Protein AF-A0AAD8HNM2-F1 (afdb_monomer)

Nearest PDB structures (foldseek):
  7as6-assembly1_A  TM=9.625E-01  e=1.637E-16  Arabidopsis thaliana
  5ixc-assembly1_A  TM=9.331E-01  e=2.263E-09  Homo sapiens
  5ixc-assembly2_B  TM=9.391E-01  e=2.950E-09  Homo sapiens
  5iz5-assembly2_B  TM=8.782E-01  e=1.930E-09  Homo sapiens
  5izr-assembly2_B  TM=9.182E-01  e=5.286E-09  Homo sapiens

Organism: NCBI:txid360622

InterPro domains:
  IPR000008 C2 domain [PF00168] (47-149)
  IPR000008 C2 domain [PR00360] (63-75)
  IPR000008 C2 domain [PR00360] (90-103)
  IPR000008 C2 domain [PR00360] (112-120)
  IPR000008 C2 domain [PS50004] (25-148)
  IPR000008 C2 domain [SM00239] (47-147)
  IPR035892 C2 domain superfamily [G3DSA:2.60.40.150] (41-191)
  IPR035892 C2 domain superfamily [SSF49562] (45-178)
  IPR045050 Synaptotagmin, plant [PTHR10774] (12-184)

Secondary structure (DSSP, 8-state):
-------PPPHHHHHHHHHHHHHPSP---------GGGTS-PPP-EEEEEEEEEEESPPP--SSS---EEEEEEETT--SPPEEPPP-TT-SS-EEEEEEEEEES-TTT-EEEEEEEE--SSSPPEEEEEEEEEGGGSPBT-EEEEEEE-BS-S-TTS--------EEEEEEEEEE-HHHHHHHHS----------SSS-------------------------

Sequence (224 aa):
MPRKQRFGKTKKETIKRQVASLFLWPQTYEIPILDPSLGAAKKRVGLLQAKVLRAEKLLNMDLLSTSDPYVKLSLSGERLPAKTTSIKMNNLNPEWNEEFKLTVKDPQSQVLQIHVYDWEKVGRPDKLGMQLIPLKLLVPHERKEFTMNLLKNINPNYTHDKKQIGKIMLDLTFVPFKEDYERRKAPHQSLCFGCYDGIGCKLISVHDEQFEHVPGSATGYIHL

pLDDT: mean 73.3, std 24.02, range [28.38, 98.69]

Mean predicted aligned error: 16.92 Å

Foldseek 3Di:
DDDDDDDDDDPVVVVVVVVVVVVDDDPPDPDPPDDVCVVDDQDFFFKKKKFFFKWAQADAPDPPAAFFKKKWKDKPPDPDGTDIFDTHGRDRIDGGRDIDIDTHRDLQPMKIKMWMWGDDPDDDTHTLFIDIGRSVVADAQDKDKDKDFGHPDPDPPPPDPVDGRIITIMIIHIHTDDPVVVVVVPPPPPPPPDDPDDDDDPDPPPDDDDDDDDDDDDDDDDDD

Solvent-accessible surface area (backbone atoms only — not comparable to full-atom values): 14180 Å² total; per-residue (Å²): 139,85,84,84,80,79,82,76,80,52,73,69,59,54,49,53,54,58,53,47,65,75,71,55,78,83,74,84,75,84,71,80,79,72,61,65,74,81,78,44,80,72,60,76,40,27,37,36,40,40,32,44,37,35,36,40,60,42,53,65,86,52,96,88,55,58,42,21,36,31,43,39,39,41,51,57,97,56,93,65,81,62,48,68,57,73,71,35,77,63,31,49,59,37,75,68,70,44,75,46,80,44,84,35,56,46,52,80,80,27,30,42,39,40,37,34,28,27,64,50,98,71,81,73,60,47,79,54,23,31,48,77,46,58,41,64,80,54,53,76,75,39,79,45,82,44,80,44,71,40,33,86,65,90,60,86,83,60,77,74,69,88,67,72,36,22,36,43,34,35,38,39,28,36,41,63,38,79,77,55,50,58,62,66,68,48,74,88,72,77,79,78,81,80,86,90,72,96,70,84,83,81,81,78,79,85,71,86,85,87,86,87,86,83,91,78,89,83,90,84,88,83,85,133

Radius of gyration: 33.35 Å; Cα contacts (8 Å, |Δi|>4): 333; chains: 1; bounding box: 90×78×81 Å

Structure (mmCIF, N/CA/C/O backbone):
data_AF-A0AAD8HNM2-F1
#
_entry.id   AF-A0AAD8HNM2-F1
#
loop_
_atom_site.group_PDB
_atom_site.id
_atom_site.type_symbol
_atom_site.label_atom_id
_atom_site.label_alt_id
_atom_site.label_comp_id
_atom_site.label_asym_id
_atom_site.label_entity_id
_atom_site.label_seq_id
_atom_site.pdbx_PDB_ins_code
_atom_site.Cartn_x
_atom_site.Cartn_y
_atom_site.Cartn_z
_atom_site.occupancy
_atom_site.B_iso_or_equiv
_atom_site.auth_seq_id
_atom_site.auth_comp_id
_atom_site.auth_asym_id
_atom_site.auth_atom_id
_atom_site.pdbx_PDB_model_num
ATOM 1 N N . MET A 1 1 ? -73.248 62.819 35.240 1.00 38.34 1 MET A N 1
ATOM 2 C CA . MET A 1 1 ? -72.911 61.901 34.127 1.00 38.34 1 MET A CA 1
ATOM 3 C C . MET A 1 1 ? -71.504 62.211 33.611 1.00 38.34 1 MET A C 1
ATOM 5 O O . MET A 1 1 ? -71.369 63.217 32.927 1.00 38.34 1 MET A O 1
ATOM 9 N N . PRO A 1 2 ? -70.453 61.422 33.906 1.00 44.75 2 PRO A N 1
ATOM 10 C CA . PRO A 1 2 ? -69.176 61.553 33.211 1.00 44.75 2 PRO A CA 1
ATOM 11 C C . PRO A 1 2 ? -69.017 60.453 32.145 1.00 44.75 2 PRO A C 1
ATOM 13 O O . PRO A 1 2 ? -69.098 59.259 32.436 1.00 44.75 2 PRO A O 1
ATOM 16 N N . ARG A 1 3 ? -68.776 60.860 30.892 1.00 44.00 3 ARG A N 1
ATOM 17 C CA . ARG A 1 3 ? -68.345 59.972 29.801 1.00 44.00 3 ARG A CA 1
ATOM 18 C C . ARG A 1 3 ? -66.889 59.558 30.047 1.00 44.00 3 ARG A C 1
ATOM 20 O O . ARG A 1 3 ? -66.001 60.403 30.033 1.00 44.00 3 ARG A O 1
ATOM 27 N N . LYS A 1 4 ? -66.633 58.259 30.235 1.00 48.16 4 LYS A N 1
ATOM 28 C CA . LYS A 1 4 ? -65.273 57.694 30.236 1.00 48.16 4 LYS A CA 1
ATOM 29 C C . LYS A 1 4 ? -64.686 57.785 28.823 1.00 48.16 4 LYS A C 1
ATOM 31 O O . LYS A 1 4 ? -65.123 57.063 27.929 1.00 48.16 4 LYS A O 1
ATOM 36 N N . GLN A 1 5 ? -63.686 58.638 28.623 1.00 48.22 5 GLN A N 1
ATOM 37 C CA . GLN A 1 5 ? -62.856 58.612 27.420 1.00 48.22 5 GLN A CA 1
ATOM 38 C C . GLN A 1 5 ? -61.901 57.414 27.505 1.00 48.22 5 GLN A C 1
ATOM 40 O O . GLN A 1 5 ? -61.056 57.327 28.395 1.00 48.22 5 GLN A O 1
ATOM 45 N N . ARG A 1 6 ? -62.077 56.446 26.598 1.00 54.22 6 ARG A N 1
ATOM 46 C CA . ARG A 1 6 ? -61.132 55.343 26.392 1.00 54.22 6 ARG A CA 1
ATOM 47 C C . ARG A 1 6 ? -59.850 55.918 25.791 1.00 54.22 6 ARG A C 1
ATOM 49 O O . ARG A 1 6 ? -59.857 56.359 24.647 1.00 54.22 6 ARG A O 1
ATOM 56 N N . PHE 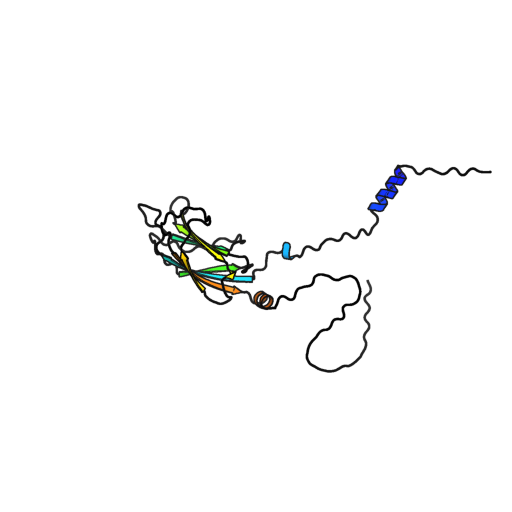A 1 7 ? -58.759 55.877 26.551 1.00 52.41 7 PHE A N 1
ATOM 57 C CA . PHE A 1 7 ? -57.416 56.140 26.042 1.00 52.41 7 PHE A CA 1
ATOM 58 C C . PHE A 1 7 ? -57.052 55.085 24.986 1.00 52.41 7 PHE A C 1
ATOM 60 O O . PHE A 1 7 ? -56.892 53.902 25.296 1.00 52.41 7 PHE A O 1
ATOM 67 N N . GLY A 1 8 ? -56.963 55.511 23.724 1.00 55.25 8 GLY A N 1
ATOM 68 C CA . GLY A 1 8 ? -56.424 54.700 22.636 1.00 55.25 8 GLY A CA 1
ATOM 69 C C . GLY A 1 8 ? -54.918 54.534 22.818 1.00 55.25 8 GLY A C 1
ATOM 70 O O . GLY A 1 8 ? -54.190 55.522 22.870 1.00 55.25 8 GLY A O 1
ATOM 71 N N . LYS A 1 9 ? -54.451 53.289 22.945 1.00 60.34 9 LYS A N 1
ATOM 72 C CA . LYS A 1 9 ? -53.021 52.977 23.084 1.00 60.34 9 LYS A CA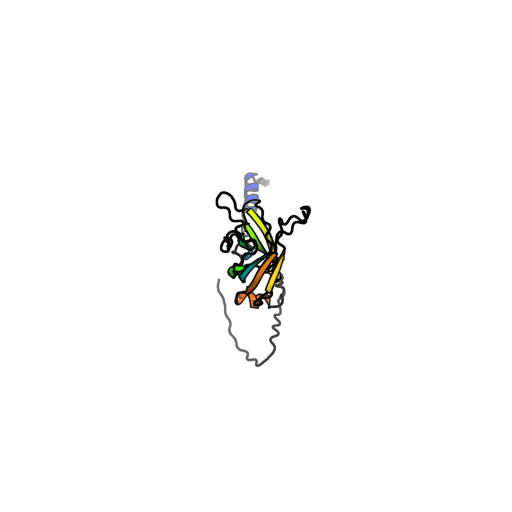 1
ATOM 73 C C . LYS A 1 9 ? -52.280 53.342 21.802 1.00 60.34 9 LYS A C 1
ATOM 75 O O . LYS A 1 9 ? -52.759 53.077 20.699 1.00 60.34 9 LYS A O 1
ATOM 80 N N . THR A 1 10 ? -51.106 53.943 21.940 1.00 71.56 10 THR A N 1
ATOM 81 C CA . THR A 1 10 ? -50.324 54.414 20.790 1.00 71.56 10 THR A CA 1
ATOM 82 C C . THR A 1 10 ? -49.696 53.234 20.033 1.00 71.56 10 THR A C 1
ATOM 84 O O . THR A 1 10 ? -49.376 52.194 20.616 1.00 71.56 10 THR A O 1
ATOM 87 N N . LYS A 1 11 ? -49.466 53.372 18.716 1.00 63.53 11 LYS A N 1
ATOM 88 C CA . LYS A 1 11 ? -48.813 52.322 17.899 1.00 63.53 11 LYS A CA 1
ATOM 89 C C . LYS A 1 11 ? -47.461 51.881 18.490 1.00 63.53 11 LYS A C 1
ATOM 91 O O . LYS A 1 11 ? -47.149 50.694 18.486 1.00 63.53 11 LYS A O 1
ATOM 96 N N . LYS A 1 12 ? -46.707 52.817 19.086 1.00 59.69 12 LYS A N 1
ATOM 97 C CA . LYS A 1 12 ? -45.437 52.552 19.790 1.00 59.69 12 LYS A CA 1
ATOM 98 C C . LYS A 1 12 ? -45.596 51.604 20.985 1.00 59.69 12 LYS A C 1
ATOM 100 O O . LYS A 1 12 ? -44.743 50.745 21.184 1.00 59.69 12 LYS A O 1
ATOM 105 N N . GLU A 1 13 ? -46.669 51.726 21.764 1.00 62.66 13 GLU A N 1
ATOM 106 C CA . GLU A 1 13 ? -46.926 50.837 22.909 1.00 62.66 13 GLU A CA 1
ATOM 107 C C . GLU A 1 13 ? -47.340 49.430 22.474 1.00 62.66 13 GLU A C 1
ATOM 109 O O . GLU A 1 13 ? -47.001 48.450 23.138 1.00 62.66 13 GLU A O 1
ATOM 114 N N . THR A 1 14 ? -48.031 49.324 21.337 1.00 65.75 14 THR A N 1
ATOM 115 C CA . THR A 1 14 ? -48.432 48.031 20.764 1.00 65.75 14 THR A CA 1
ATOM 116 C C . THR A 1 14 ? -47.209 47.257 20.270 1.00 65.75 14 THR A C 1
ATOM 118 O O . THR A 1 14 ? -47.046 46.088 20.613 1.00 65.75 14 THR A O 1
ATOM 121 N N . ILE A 1 15 ? -46.289 47.942 19.581 1.00 67.31 15 ILE A N 1
ATOM 122 C CA . ILE A 1 15 ? -45.026 47.359 19.106 1.00 67.31 15 ILE A CA 1
ATOM 123 C C . ILE A 1 15 ? -44.136 46.963 20.287 1.00 67.31 15 ILE A C 1
ATOM 125 O O . ILE A 1 15 ? -43.616 45.853 20.309 1.00 67.31 15 ILE A O 1
ATOM 129 N N . LYS A 1 16 ? -44.013 47.813 21.319 1.00 65.75 16 LYS A N 1
ATOM 130 C CA . LYS A 1 16 ? -43.243 47.466 22.526 1.00 65.75 16 LYS A CA 1
ATOM 131 C C . LYS A 1 16 ? -43.761 46.194 23.201 1.00 65.75 16 LYS A C 1
ATOM 133 O O . LYS A 1 16 ? -42.953 45.373 23.614 1.00 65.75 16 LYS A O 1
ATOM 138 N N . ARG A 1 17 ? -45.084 46.004 23.290 1.00 64.06 17 ARG A N 1
ATOM 139 C CA . ARG A 1 17 ? -45.669 44.780 23.868 1.00 64.06 17 ARG A CA 1
ATOM 140 C C . ARG A 1 17 ? -45.453 43.544 22.996 1.00 64.06 17 ARG A C 1
ATOM 142 O O . ARG A 1 17 ? -45.148 42.486 23.534 1.00 64.06 17 ARG A O 1
ATOM 149 N N . GLN A 1 18 ? -45.601 43.670 21.679 1.00 64.25 18 GLN A N 1
ATOM 150 C CA . GLN A 1 18 ? -45.431 42.545 20.751 1.00 64.25 18 GLN A CA 1
ATOM 151 C C . GLN A 1 18 ? -43.967 42.114 20.626 1.00 64.25 18 GLN A C 1
ATOM 153 O O . GLN A 1 18 ? -43.685 40.923 20.598 1.00 64.25 18 GLN A O 1
ATOM 158 N N . VAL A 1 19 ? -43.028 43.063 20.634 1.00 62.16 19 VAL A N 1
ATOM 159 C CA . VAL A 1 19 ? -41.593 42.753 20.626 1.00 62.16 19 VAL A CA 1
ATOM 160 C C . VAL A 1 19 ? -41.157 42.188 21.976 1.00 62.16 19 VAL A C 1
ATOM 162 O O . VAL A 1 19 ? -40.432 41.204 22.000 1.00 62.16 19 VAL A O 1
ATOM 165 N N . ALA A 1 20 ? -41.654 42.720 23.101 1.00 61.75 20 ALA A N 1
ATOM 166 C CA . ALA A 1 20 ? -41.363 42.153 24.419 1.00 61.75 20 ALA A CA 1
ATOM 167 C C . ALA A 1 20 ? -41.789 40.679 24.510 1.00 61.75 20 ALA A C 1
ATOM 169 O O . ALA A 1 20 ? -41.031 39.868 25.022 1.00 61.75 20 ALA A O 1
ATOM 170 N N . SER A 1 21 ? -42.935 40.316 23.923 1.00 61.38 21 SER A N 1
ATOM 171 C CA . SER A 1 21 ? -43.408 38.927 23.840 1.00 61.38 21 SER A CA 1
ATOM 172 C C . SER A 1 21 ? -42.444 37.973 23.120 1.00 61.38 21 SER A C 1
ATOM 174 O O . SER A 1 21 ? -42.497 36.778 23.387 1.00 61.38 21 SER A O 1
ATOM 176 N N . LEU A 1 22 ? -41.588 38.466 22.219 1.00 59.06 22 LEU A N 1
ATOM 177 C CA . LEU A 1 22 ? -40.579 37.662 21.517 1.00 59.06 22 LEU A CA 1
ATOM 178 C C . LEU A 1 22 ? -39.278 37.502 22.321 1.00 59.06 22 LEU A C 1
ATOM 180 O O . LEU A 1 22 ? -38.482 36.630 21.996 1.00 59.06 22 LEU A O 1
ATOM 184 N N . PHE A 1 23 ? -39.074 38.316 23.361 1.00 59.06 23 PHE A N 1
ATOM 185 C CA . PHE A 1 23 ? -37.889 38.308 24.232 1.00 59.06 23 PHE A CA 1
ATOM 186 C C . PHE A 1 23 ? -38.182 37.806 25.655 1.00 59.06 23 PHE A C 1
ATOM 188 O O . PHE A 1 23 ? -37.299 37.837 26.513 1.00 59.06 23 PHE A O 1
ATOM 195 N N . LEU A 1 24 ? -39.409 37.352 25.936 1.00 66.56 24 LEU A N 1
ATOM 196 C CA . LEU A 1 24 ? -39.732 36.732 27.217 1.00 66.56 24 LEU A CA 1
ATOM 197 C C . LEU A 1 24 ? -39.171 35.307 27.256 1.00 66.56 24 LEU A C 1
ATOM 199 O O . LEU A 1 24 ? -39.550 34.432 26.481 1.00 66.56 24 LEU A O 1
ATOM 203 N N . TRP A 1 25 ? -38.246 35.118 28.185 1.00 47.12 25 TRP A N 1
ATOM 204 C CA . TRP A 1 25 ? -37.693 33.839 28.604 1.00 47.12 25 TRP A CA 1
ATOM 205 C C . TRP A 1 25 ? -38.750 32.989 29.352 1.00 47.12 25 TRP A C 1
ATOM 207 O O . TRP A 1 25 ? -39.610 33.575 30.017 1.00 47.12 25 TRP A O 1
ATOM 217 N N . PRO A 1 26 ? -38.684 31.641 29.302 1.00 50.88 26 PRO A N 1
ATOM 218 C CA . PRO A 1 26 ? -37.730 30.824 28.559 1.00 50.88 26 PRO A CA 1
ATOM 219 C C . PRO A 1 26 ? -38.289 30.425 27.193 1.00 50.88 26 PRO A C 1
ATOM 221 O O . PRO A 1 26 ? -39.269 29.691 27.092 1.00 50.88 26 PRO A O 1
ATOM 224 N N . GLN A 1 27 ? -37.617 30.858 26.129 1.00 53.09 27 GLN A N 1
ATOM 225 C CA . GLN A 1 27 ? -37.686 30.141 24.863 1.00 53.09 27 GLN A CA 1
ATOM 226 C C . GLN A 1 27 ? -36.730 28.964 24.980 1.00 53.09 27 GLN A C 1
ATOM 228 O O . GLN A 1 27 ? -35.511 29.133 24.945 1.00 53.09 27 GLN A O 1
ATOM 233 N N . THR A 1 28 ? -37.288 27.777 25.180 1.00 52.59 28 THR A N 1
ATOM 234 C CA . THR A 1 28 ? -36.525 26.537 25.136 1.00 52.59 28 THR A CA 1
ATOM 235 C C . THR A 1 28 ? -36.085 26.328 23.692 1.00 52.59 28 THR A C 1
ATOM 237 O O . THR A 1 28 ? -36.871 25.919 22.843 1.00 52.59 28 THR A O 1
ATOM 240 N N . TYR A 1 29 ? -34.841 26.686 23.390 1.00 62.81 29 TYR A N 1
ATOM 241 C CA . TYR A 1 29 ? -34.209 26.296 22.140 1.00 62.81 29 TYR A CA 1
ATOM 242 C C . TYR A 1 29 ? -33.671 24.884 22.327 1.00 62.81 29 TYR A C 1
ATOM 244 O O . TYR A 1 29 ? -32.712 24.672 23.071 1.00 62.81 29 TYR A O 1
ATOM 252 N N . GLU A 1 30 ? -34.301 23.916 21.669 1.00 54.78 30 GLU A N 1
ATOM 253 C CA . GLU A 1 30 ? -33.741 22.577 21.563 1.00 54.78 30 GLU A CA 1
ATOM 254 C C . GLU A 1 30 ? -32.533 22.642 20.637 1.00 54.78 30 GLU A C 1
ATOM 256 O O . GLU A 1 30 ? -32.647 22.714 19.413 1.00 54.78 30 GLU A O 1
ATOM 261 N N . ILE A 1 31 ? -31.350 22.685 21.236 1.00 52.25 31 ILE A N 1
ATOM 262 C CA . ILE A 1 31 ? -30.108 22.523 20.499 1.00 52.25 31 ILE A CA 1
ATOM 263 C C . ILE A 1 31 ? -29.943 21.012 20.316 1.00 52.25 31 ILE A C 1
ATOM 265 O O . ILE A 1 31 ? -29.744 20.318 21.318 1.00 52.25 31 ILE A O 1
ATOM 269 N N . PRO A 1 32 ? -30.020 20.465 19.089 1.00 55.59 32 PRO A N 1
ATOM 270 C CA . PRO A 1 32 ? -29.674 19.072 18.885 1.00 55.59 32 PRO A CA 1
ATOM 271 C C . PRO A 1 32 ? -28.201 18.926 19.256 1.00 55.59 32 PRO A C 1
ATOM 273 O O . PRO A 1 32 ? -27.326 19.533 18.634 1.00 55.59 32 PRO A O 1
ATOM 276 N N . ILE A 1 33 ? -27.926 18.159 20.309 1.00 53.91 33 ILE A N 1
ATOM 277 C CA . ILE A 1 33 ? -26.563 17.793 20.675 1.00 53.91 33 ILE A CA 1
ATOM 278 C C . ILE A 1 33 ? -26.033 16.982 19.493 1.00 53.91 33 ILE A C 1
ATOM 280 O O . ILE A 1 33 ? -26.400 15.823 19.308 1.00 53.91 33 ILE A O 1
ATOM 284 N N . LEU A 1 34 ? -25.219 17.609 18.644 1.00 58.84 34 LEU A N 1
ATOM 285 C CA . LEU A 1 34 ? -24.486 16.887 17.617 1.00 58.84 34 LEU A CA 1
ATOM 286 C C . LEU A 1 34 ? -23.558 15.921 18.351 1.00 58.84 34 LEU A C 1
ATOM 288 O O . LEU A 1 34 ? -22.752 16.352 19.179 1.00 58.84 34 LEU A O 1
ATOM 292 N N . ASP A 1 35 ? -23.711 14.625 18.078 1.00 61.00 35 ASP A N 1
ATOM 293 C CA . ASP A 1 35 ? -22.863 13.587 18.656 1.00 61.00 35 ASP A CA 1
ATOM 294 C C . ASP A 1 35 ? -21.389 13.995 18.443 1.00 61.00 35 ASP A C 1
ATOM 296 O O . ASP A 1 35 ? -20.989 14.246 17.298 1.00 61.00 35 ASP A O 1
ATOM 300 N N . PRO A 1 36 ? -20.566 14.095 19.507 1.00 53.75 36 PRO A N 1
ATOM 301 C CA . PRO A 1 36 ? -19.153 14.452 19.399 1.00 53.75 36 PRO A CA 1
ATOM 302 C C . PRO A 1 36 ? -18.382 13.597 18.385 1.00 53.75 36 PRO A C 1
ATOM 304 O O . PRO A 1 36 ? -17.343 14.024 17.884 1.00 53.75 36 PRO A O 1
ATOM 307 N N . SER A 1 37 ? -18.887 12.412 18.032 1.00 54.00 37 SER A N 1
ATOM 308 C CA . SER A 1 37 ? -18.332 11.556 16.984 1.00 54.00 37 SER A CA 1
ATOM 309 C C . SER A 1 37 ? -18.446 12.110 15.555 1.00 54.00 37 SER A C 1
ATOM 311 O O . SER A 1 37 ? -17.679 11.667 14.698 1.00 54.00 37 SER A O 1
ATOM 313 N N . LEU A 1 38 ? -19.310 13.099 15.277 1.00 53.59 38 LEU A N 1
ATOM 314 C CA . LEU A 1 38 ? -19.350 13.776 13.970 1.00 53.59 38 LEU A CA 1
ATOM 315 C C . LEU A 1 38 ? -18.163 14.733 13.756 1.00 53.59 38 LEU A C 1
ATOM 317 O O . LEU A 1 38 ? -17.772 14.969 12.614 1.00 53.59 38 LEU A O 1
ATOM 321 N N . GLY A 1 39 ? -17.588 15.278 14.835 1.00 50.84 39 GLY A N 1
ATOM 322 C CA . GLY A 1 39 ? -16.461 16.223 14.794 1.00 50.84 39 GLY A CA 1
ATOM 323 C C . GLY A 1 39 ? -15.139 15.672 15.342 1.00 50.84 39 GLY A C 1
ATOM 324 O O . GLY A 1 39 ? -14.074 16.216 15.046 1.00 50.84 39 GLY A O 1
ATOM 325 N N . ALA A 1 40 ? -15.174 14.589 16.122 1.00 57.19 40 ALA A N 1
ATOM 326 C CA . ALA A 1 40 ? -13.981 13.938 16.643 1.00 57.19 40 ALA A CA 1
ATOM 327 C C . ALA A 1 40 ? -13.253 13.171 15.532 1.00 57.19 40 ALA A C 1
ATOM 329 O O . ALA A 1 40 ? -13.855 12.424 14.759 1.00 57.19 40 ALA A O 1
ATOM 330 N N . ALA A 1 41 ? -11.926 13.311 15.468 1.00 63.31 41 ALA A N 1
ATOM 331 C CA . ALA A 1 41 ? -11.093 12.491 14.598 1.00 63.31 41 ALA A CA 1
ATOM 332 C C . ALA A 1 41 ? -11.430 11.006 14.822 1.00 63.31 41 ALA A C 1
ATOM 334 O O . ALA A 1 41 ? -11.214 10.482 15.915 1.00 63.31 41 ALA A O 1
ATOM 335 N N . LYS A 1 42 ? -11.983 10.339 13.797 1.00 68.31 42 LYS A N 1
ATOM 336 C CA . LYS A 1 42 ? -12.423 8.938 13.874 1.00 68.31 42 LYS A CA 1
ATOM 337 C C . LYS A 1 42 ? -11.332 8.080 14.532 1.00 68.31 42 LYS A C 1
ATOM 339 O O . LYS A 1 42 ? -10.188 8.069 14.062 1.00 68.31 42 LYS A O 1
ATOM 344 N N . LYS A 1 43 ? -11.678 7.421 15.648 1.00 80.69 43 LYS A N 1
ATOM 345 C CA . LYS A 1 43 ? -10.756 6.613 16.465 1.00 80.69 43 LYS A CA 1
ATOM 346 C C . LYS A 1 43 ? -10.034 5.598 15.570 1.00 80.69 43 LYS A C 1
ATOM 348 O O . LYS A 1 43 ? -10.628 5.019 14.662 1.00 80.69 43 LYS A O 1
ATOM 353 N N . ARG A 1 44 ? -8.734 5.407 15.802 1.00 88.19 44 ARG A N 1
ATOM 354 C CA . ARG A 1 44 ? -7.941 4.367 15.132 1.00 88.19 44 ARG A CA 1
ATOM 355 C C . ARG A 1 44 ? -8.336 3.021 15.730 1.00 88.19 44 ARG A C 1
ATOM 357 O O . ARG A 1 44 ? -8.280 2.881 16.943 1.00 88.19 44 ARG A O 1
ATOM 364 N N . VAL A 1 45 ? -8.690 2.056 14.892 1.00 90.69 45 VAL A N 1
ATOM 365 C CA . VAL A 1 45 ? -9.262 0.764 15.314 1.00 90.69 45 VAL A CA 1
ATOM 366 C C . VAL A 1 45 ? -8.312 -0.413 15.102 1.00 90.6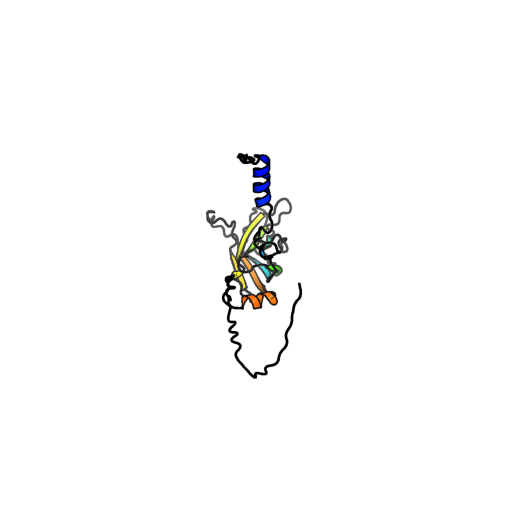9 45 VAL A C 1
ATOM 368 O O . VAL A 1 45 ? -8.617 -1.533 15.505 1.00 90.69 45 VAL A O 1
ATOM 371 N N . GLY A 1 46 ? -7.167 -0.187 14.454 1.00 94.06 46 GLY A N 1
ATOM 372 C CA . GLY A 1 46 ? -6.135 -1.204 14.276 1.00 94.06 46 GLY A CA 1
ATOM 373 C C . GLY A 1 46 ? -5.003 -0.789 13.342 1.00 94.06 46 GLY A C 1
ATOM 374 O O . GLY A 1 46 ? -4.932 0.349 12.866 1.00 94.06 46 GLY A O 1
ATOM 375 N N . LEU A 1 47 ? -4.130 -1.751 13.054 1.00 96.50 47 LEU A N 1
ATOM 376 C CA . LEU A 1 47 ? -3.057 -1.655 12.071 1.00 96.50 47 LEU A CA 1
ATOM 377 C C . LEU A 1 47 ? -3.279 -2.665 10.950 1.00 96.50 47 LEU A C 1
ATOM 379 O O . LEU A 1 47 ? -3.564 -3.831 11.197 1.00 96.50 47 LEU A O 1
ATOM 383 N N . LEU A 1 48 ? -3.086 -2.224 9.717 1.00 98.12 48 LEU A N 1
ATOM 384 C CA . LEU A 1 48 ? -2.895 -3.097 8.573 1.00 98.12 48 LEU A CA 1
ATOM 385 C C . LEU A 1 48 ? -1.392 -3.310 8.393 1.00 98.12 48 LEU A C 1
ATOM 387 O O . LEU A 1 48 ? -0.668 -2.361 8.089 1.00 98.12 48 LEU A O 1
ATOM 391 N N . GLN A 1 49 ? -0.938 -4.540 8.605 1.00 98.50 49 GLN A N 1
ATOM 392 C CA . GLN A 1 49 ? 0.393 -4.989 8.214 1.00 98.50 49 GLN A CA 1
ATOM 393 C C . GLN A 1 49 ? 0.322 -5.416 6.751 1.00 98.50 49 GLN A C 1
ATOM 395 O O . GLN A 1 49 ? -0.475 -6.285 6.398 1.00 98.50 49 GLN A O 1
ATOM 400 N N . ALA A 1 50 ? 1.105 -4.764 5.901 1.00 98.56 50 ALA A N 1
ATOM 401 C CA . ALA A 1 50 ? 1.156 -5.027 4.474 1.00 98.56 50 ALA A CA 1
ATOM 402 C C . ALA A 1 50 ? 2.589 -5.359 4.073 1.00 98.56 50 ALA A C 1
ATOM 404 O O . ALA A 1 50 ? 3.449 -4.478 4.081 1.00 98.56 50 ALA A O 1
ATOM 405 N N . LYS A 1 51 ? 2.837 -6.621 3.720 1.00 98.69 51 LYS A N 1
ATOM 406 C CA . LYS A 1 51 ? 4.127 -7.084 3.217 1.00 98.69 51 LYS A CA 1
ATOM 407 C C . LYS A 1 51 ? 4.081 -7.178 1.701 1.00 98.69 51 LYS A C 1
ATOM 409 O O . LYS A 1 51 ? 3.439 -8.065 1.147 1.00 98.69 51 LYS A O 1
ATOM 414 N N . VAL A 1 52 ? 4.758 -6.258 1.028 1.00 98.69 52 VAL A N 1
ATOM 415 C CA . VAL A 1 52 ? 4.909 -6.271 -0.427 1.00 98.69 52 VAL A CA 1
ATOM 416 C C . VAL A 1 52 ? 5.999 -7.277 -0.769 1.00 98.69 52 VAL A C 1
ATOM 418 O O . VAL A 1 52 ? 7.168 -7.059 -0.453 1.00 98.69 52 VAL A O 1
ATOM 421 N N . LEU A 1 53 ? 5.616 -8.390 -1.393 1.00 98.62 53 LEU A N 1
ATOM 422 C CA . LEU A 1 53 ? 6.550 -9.466 -1.713 1.00 98.62 53 LEU A CA 1
ATOM 423 C C . LEU A 1 53 ? 7.291 -9.138 -3.003 1.00 98.62 53 LEU A C 1
ATOM 425 O O . LEU A 1 53 ? 8.486 -8.842 -2.982 1.00 98.62 53 LEU A O 1
ATOM 429 N N . ARG A 1 54 ? 6.568 -9.154 -4.123 1.00 98.44 54 ARG A N 1
ATOM 430 C CA . ARG A 1 54 ? 7.147 -9.025 -5.460 1.00 98.44 54 ARG A CA 1
ATOM 431 C C . ARG A 1 54 ? 6.104 -8.662 -6.511 1.00 98.44 54 ARG A C 1
ATOM 433 O O . ARG A 1 54 ? 4.899 -8.747 -6.264 1.00 98.44 54 ARG A O 1
ATOM 440 N N . ALA A 1 55 ? 6.572 -8.289 -7.692 1.00 97.62 55 ALA A N 1
ATOM 441 C CA . ALA A 1 55 ? 5.754 -8.206 -8.893 1.00 97.62 55 ALA A CA 1
ATOM 442 C C . ALA A 1 55 ? 6.354 -9.068 -10.005 1.00 97.62 55 ALA A C 1
ATOM 444 O O . ALA A 1 55 ? 7.533 -9.401 -9.976 1.00 97.62 55 ALA A O 1
ATOM 445 N N . GLU A 1 56 ? 5.529 -9.440 -10.976 1.00 95.56 56 GLU A N 1
ATOM 446 C CA . GLU A 1 56 ? 5.923 -10.279 -12.107 1.00 95.56 56 GLU A CA 1
ATOM 447 C C . GLU A 1 56 ? 5.385 -9.708 -13.412 1.00 95.56 56 GLU A C 1
ATOM 449 O O . GLU A 1 56 ? 4.232 -9.265 -13.479 1.00 95.56 56 GLU A O 1
ATOM 454 N N . LYS A 1 57 ? 6.200 -9.811 -14.466 1.00 92.62 57 LYS A N 1
ATOM 455 C CA . LYS A 1 57 ? 5.843 -9.436 -15.840 1.00 92.62 57 LYS A CA 1
ATOM 456 C C . LYS A 1 57 ? 5.289 -8.014 -15.926 1.00 92.62 57 LYS A C 1
ATOM 458 O O . LYS A 1 57 ? 4.272 -7.794 -16.586 1.00 92.62 57 LYS A O 1
ATOM 463 N N . LEU A 1 58 ? 5.926 -7.075 -15.224 1.00 91.31 58 LEU A N 1
ATOM 464 C CA . LEU A 1 58 ? 5.571 -5.665 -15.332 1.00 91.31 58 LEU A CA 1
ATOM 465 C C . LEU A 1 58 ? 5.715 -5.202 -16.786 1.00 91.31 58 LEU A C 1
ATOM 467 O O . LEU A 1 58 ? 6.635 -5.610 -17.497 1.00 91.31 58 LEU A O 1
ATOM 471 N N . LEU A 1 59 ? 4.776 -4.374 -17.233 1.00 83.62 59 LEU A N 1
ATOM 472 C CA . LEU A 1 59 ? 4.812 -3.781 -18.559 1.00 83.62 59 LEU A CA 1
ATOM 473 C C . LEU A 1 59 ? 6.018 -2.853 -18.658 1.00 83.62 59 LEU A C 1
ATOM 475 O O . LEU A 1 59 ? 6.072 -1.855 -17.949 1.00 83.62 59 LEU A O 1
ATOM 479 N N . ASN A 1 60 ? 6.936 -3.159 -19.572 1.00 79.19 60 ASN A N 1
ATOM 480 C CA . ASN A 1 60 ? 7.979 -2.212 -19.926 1.00 79.19 60 ASN A CA 1
ATOM 481 C C . ASN A 1 60 ? 7.364 -1.084 -20.764 1.00 79.19 60 ASN A C 1
ATOM 483 O O . ASN A 1 60 ? 6.773 -1.351 -21.820 1.00 79.19 60 ASN A O 1
ATOM 487 N N . MET A 1 61 ? 7.452 0.144 -20.261 1.00 67.94 61 MET A N 1
ATOM 488 C CA . MET A 1 61 ? 6.981 1.337 -20.966 1.00 67.94 61 MET A CA 1
ATOM 489 C C . MET A 1 61 ? 8.037 1.878 -21.930 1.00 67.94 61 MET A C 1
ATOM 491 O O . MET A 1 61 ? 7.675 2.467 -22.951 1.00 67.94 61 MET A O 1
ATOM 495 N N . ASP A 1 62 ? 9.310 1.581 -21.675 1.00 66.56 62 ASP A N 1
ATOM 496 C CA . ASP A 1 62 ? 10.421 2.105 -22.449 1.00 66.56 62 ASP A CA 1
ATOM 497 C C . ASP A 1 62 ? 10.886 1.148 -23.545 1.00 66.56 62 ASP A C 1
ATOM 499 O O . ASP A 1 62 ? 10.996 -0.067 -23.372 1.00 66.56 62 ASP A O 1
ATOM 503 N N . LEU A 1 63 ? 11.207 1.724 -24.705 1.00 64.44 63 LEU A N 1
ATOM 504 C CA . LEU A 1 63 ? 11.803 1.002 -25.833 1.00 64.44 63 LEU A CA 1
ATOM 505 C C . LEU A 1 63 ? 13.311 0.765 -25.651 1.00 64.44 63 LEU A C 1
ATOM 507 O O . LEU A 1 63 ? 13.869 -0.102 -26.320 1.00 64.44 63 LEU A O 1
ATOM 511 N N . LEU A 1 64 ? 13.971 1.551 -24.791 1.00 63.38 64 LEU A N 1
ATOM 512 C CA . LEU A 1 64 ? 15.435 1.609 -24.669 1.00 63.38 64 LEU A CA 1
ATOM 513 C C . LEU A 1 64 ? 15.962 1.267 -23.265 1.00 63.38 64 LEU A C 1
ATOM 515 O O . LEU A 1 64 ? 17.147 0.969 -23.127 1.00 63.38 64 LEU A O 1
ATOM 519 N N . SER A 1 65 ? 15.104 1.282 -22.244 1.00 77.38 65 SER A N 1
ATOM 520 C CA . SER A 1 65 ? 15.419 0.959 -20.845 1.00 77.38 65 SER A CA 1
ATOM 521 C C . SER A 1 65 ? 14.470 -0.106 -20.306 1.00 77.38 65 SER A C 1
ATOM 523 O O . SER A 1 65 ? 13.455 -0.436 -20.918 1.00 77.38 65 SER A O 1
ATOM 525 N N . THR A 1 66 ? 14.846 -0.710 -19.181 1.00 83.94 66 THR A N 1
ATOM 526 C CA . THR A 1 66 ? 13.947 -1.558 -18.397 1.00 83.94 66 THR A CA 1
ATOM 527 C C . THR A 1 66 ? 13.452 -0.739 -17.214 1.00 83.94 66 THR A C 1
ATOM 529 O O . THR A 1 66 ? 14.250 -0.039 -16.606 1.00 83.94 66 THR A O 1
ATOM 532 N N . SER A 1 67 ? 12.174 -0.857 -16.863 1.00 87.69 67 SER A N 1
ATOM 533 C CA . SER A 1 67 ? 11.602 -0.140 -15.721 1.00 87.69 67 SER A CA 1
ATOM 534 C C . SER A 1 67 ? 12.363 -0.346 -14.402 1.00 87.69 67 SER A C 1
ATOM 536 O O . SER A 1 67 ? 12.832 -1.451 -14.101 1.00 87.69 67 SER A O 1
ATOM 538 N N . ASP A 1 68 ? 12.369 0.701 -13.583 1.00 92.81 68 ASP A N 1
ATOM 539 C CA . ASP A 1 68 ? 12.864 0.819 -12.215 1.00 92.81 68 ASP A CA 1
ATOM 540 C C . ASP A 1 68 ? 11.685 0.826 -11.202 1.00 92.81 68 ASP A C 1
ATOM 542 O O . ASP A 1 68 ? 11.360 1.859 -10.599 1.00 92.81 68 ASP A O 1
ATOM 546 N N . PRO A 1 69 ? 10.966 -0.294 -10.986 1.00 95.75 69 PRO A N 1
ATOM 547 C CA . PRO A 1 69 ? 9.698 -0.256 -10.269 1.00 95.75 69 PRO A CA 1
ATOM 548 C C . PRO A 1 69 ? 9.806 -0.059 -8.753 1.00 95.75 69 PRO A C 1
ATOM 550 O O . PRO A 1 69 ? 10.696 -0.578 -8.068 1.00 95.75 69 PRO A O 1
ATOM 553 N N . TYR A 1 70 ? 8.776 0.587 -8.205 1.00 97.69 70 TYR A N 1
ATOM 554 C CA . TYR A 1 70 ? 8.489 0.664 -6.773 1.00 97.69 70 TYR A CA 1
ATOM 555 C C . TYR A 1 70 ? 6.979 0.767 -6.500 1.00 97.69 70 TYR A C 1
ATOM 557 O O . TYR A 1 70 ? 6.182 1.118 -7.376 1.00 97.69 70 TYR A O 1
ATOM 565 N N . VAL A 1 71 ? 6.565 0.458 -5.269 1.00 98.38 71 VAL A N 1
ATOM 566 C CA . VAL A 1 71 ? 5.154 0.414 -4.863 1.00 98.38 71 VAL A CA 1
ATOM 567 C C . VAL A 1 71 ? 4.848 1.519 -3.861 1.00 98.38 71 VAL A C 1
ATOM 569 O O . VAL A 1 71 ? 5.579 1.703 -2.892 1.00 98.38 71 VAL A O 1
ATOM 572 N N . LYS A 1 72 ? 3.730 2.227 -4.060 1.00 98.19 72 LYS A N 1
ATOM 573 C CA . LYS A 1 72 ? 3.119 3.131 -3.078 1.00 98.19 72 LYS A CA 1
ATOM 574 C C . LYS A 1 72 ? 1.850 2.511 -2.495 1.00 98.19 72 LYS A C 1
ATOM 576 O O . LYS A 1 72 ? 0.964 2.088 -3.239 1.00 98.19 72 LYS A O 1
ATOM 581 N N . LEU A 1 73 ? 1.749 2.521 -1.169 1.00 98.38 73 LEU A N 1
ATOM 582 C CA . LEU A 1 73 ? 0.613 2.029 -0.393 1.00 98.38 73 LEU A CA 1
ATOM 583 C C . LEU A 1 73 ? -0.056 3.169 0.378 1.00 98.38 73 LEU A C 1
ATOM 585 O O . LEU A 1 73 ? 0.608 3.911 1.107 1.00 98.38 73 LEU A O 1
ATOM 589 N N . SER A 1 74 ? -1.378 3.266 0.283 1.00 97.25 74 SER A N 1
ATOM 590 C CA . SER A 1 74 ? -2.195 4.209 1.058 1.00 97.25 74 SER A CA 1
ATOM 591 C C . SER A 1 74 ? -3.557 3.608 1.411 1.00 97.25 74 SER A C 1
ATOM 593 O O . SER A 1 74 ? -4.020 2.666 0.774 1.00 97.25 74 SER A O 1
ATOM 595 N N . LEU A 1 75 ? -4.217 4.151 2.436 1.00 96.75 75 LEU A N 1
ATOM 596 C CA . LEU A 1 75 ? -5.595 3.795 2.784 1.00 96.75 75 LEU A CA 1
ATOM 597 C C . LEU A 1 75 ? -6.556 4.891 2.324 1.00 96.75 75 LEU A C 1
ATOM 599 O O . LEU A 1 75 ? -6.284 6.079 2.499 1.00 96.75 75 LEU A O 1
ATOM 603 N N . SER A 1 76 ? -7.700 4.499 1.766 1.00 93.62 76 SER A N 1
ATOM 604 C CA . SER A 1 76 ? -8.747 5.449 1.389 1.00 93.62 76 SER A CA 1
ATOM 605 C C . SER A 1 76 ? -9.281 6.210 2.609 1.00 93.62 76 SER A C 1
ATOM 607 O O . SER A 1 76 ? -9.390 5.671 3.714 1.00 93.62 76 SER A O 1
ATOM 609 N N . GLY A 1 77 ? -9.623 7.484 2.407 1.00 85.81 77 GLY A N 1
ATOM 610 C CA . GLY A 1 77 ? -10.111 8.362 3.476 1.00 85.81 77 GLY A CA 1
ATOM 611 C C . GLY A 1 77 ? -9.029 8.838 4.454 1.00 85.81 77 GLY A C 1
ATOM 612 O O . GLY A 1 77 ? -9.330 9.632 5.342 1.00 85.81 77 GLY A O 1
ATOM 613 N N . GLU A 1 78 ? -7.773 8.411 4.285 1.00 82.88 78 GLU A N 1
ATOM 614 C CA . GLU A 1 78 ? -6.634 8.932 5.037 1.00 82.88 78 GLU A CA 1
ATOM 615 C C . GLU A 1 78 ? -5.879 9.987 4.229 1.00 82.88 78 GLU A C 1
ATOM 617 O O . GLU A 1 78 ? -5.594 9.806 3.049 1.00 82.88 78 GLU A O 1
ATOM 622 N N . ARG A 1 79 ? -5.487 11.076 4.896 1.00 83.19 79 ARG A N 1
ATOM 623 C CA . ARG A 1 79 ? -4.543 12.073 4.359 1.00 83.19 79 ARG A CA 1
ATOM 624 C C . ARG A 1 79 ? -3.119 11.829 4.869 1.00 83.19 79 ARG A C 1
ATOM 626 O O . ARG A 1 79 ? -2.357 12.767 5.077 1.00 83.19 79 ARG A O 1
ATOM 633 N N . LEU A 1 80 ? -2.788 10.569 5.147 1.00 87.12 80 LEU A N 1
ATOM 634 C CA . LEU A 1 80 ? -1.454 10.176 5.588 1.00 87.12 80 LEU A CA 1
ATOM 635 C C . LEU A 1 80 ? -0.525 10.010 4.377 1.00 87.12 80 LEU A C 1
ATOM 637 O O . LEU A 1 80 ? -0.989 9.567 3.323 1.00 87.12 80 LEU A O 1
ATOM 641 N N . PRO A 1 81 ? 0.779 10.311 4.519 1.00 90.69 81 PRO A N 1
ATOM 642 C CA . PRO A 1 81 ? 1.754 10.013 3.480 1.00 90.69 81 PRO A CA 1
ATOM 643 C C . PRO A 1 81 ? 1.719 8.531 3.101 1.00 90.69 81 PRO A C 1
ATOM 645 O O . PRO A 1 81 ? 1.654 7.658 3.974 1.00 90.69 81 PRO A O 1
ATOM 648 N N . ALA A 1 82 ? 1.783 8.253 1.799 1.00 95.25 82 ALA A N 1
ATOM 649 C CA . ALA A 1 82 ? 1.878 6.888 1.305 1.00 95.25 82 ALA A CA 1
ATOM 650 C C . ALA A 1 82 ? 3.174 6.227 1.798 1.00 95.25 82 ALA A C 1
ATOM 652 O O . ALA A 1 82 ? 4.218 6.873 1.903 1.00 95.25 82 ALA A O 1
ATOM 653 N N . LYS A 1 83 ? 3.109 4.928 2.085 1.00 97.94 83 LYS A N 1
ATOM 654 C CA . LYS A 1 83 ? 4.291 4.101 2.347 1.00 97.94 83 LYS A CA 1
ATOM 655 C C . LYS A 1 83 ? 4.867 3.634 1.018 1.00 97.94 83 LYS A C 1
ATOM 657 O O . LYS A 1 83 ? 4.098 3.282 0.127 1.00 97.94 83 LYS A O 1
ATOM 662 N N . THR A 1 84 ? 6.186 3.658 0.874 1.00 98.19 84 THR A N 1
ATOM 663 C CA . THR A 1 84 ? 6.855 3.380 -0.400 1.00 98.19 84 THR A CA 1
ATOM 664 C C . THR A 1 84 ? 7.933 2.327 -0.229 1.00 98.19 84 THR A C 1
ATOM 666 O O . THR A 1 84 ? 8.696 2.411 0.732 1.00 98.19 84 THR A O 1
ATOM 669 N N . THR A 1 85 ? 8.006 1.373 -1.155 1.00 98.62 85 THR A N 1
ATOM 670 C CA . THR A 1 85 ? 9.103 0.399 -1.191 1.00 98.62 85 THR A CA 1
ATOM 671 C C . THR A 1 85 ? 10.404 1.022 -1.680 1.00 98.62 85 THR A C 1
ATOM 673 O O . THR A 1 85 ? 10.405 2.120 -2.246 1.00 98.62 85 THR A O 1
ATOM 676 N N . SER A 1 86 ? 11.506 0.286 -1.534 1.00 98.12 86 SER A N 1
ATOM 677 C CA . SER A 1 86 ? 12.711 0.551 -2.316 1.00 98.12 86 SER A CA 1
ATOM 678 C C . SER A 1 86 ? 12.437 0.460 -3.824 1.00 98.12 86 SER A C 1
ATOM 680 O O . SER A 1 86 ? 11.522 -0.236 -4.282 1.00 98.12 86 SER A O 1
ATOM 682 N N . ILE A 1 87 ? 13.238 1.191 -4.596 1.00 97.50 87 ILE A N 1
ATOM 683 C CA . ILE A 1 87 ? 13.245 1.146 -6.060 1.00 97.50 87 ILE A CA 1
ATOM 684 C C . ILE A 1 87 ? 14.157 0.001 -6.494 1.00 97.50 87 ILE A C 1
ATOM 686 O O . ILE A 1 87 ? 15.265 -0.146 -5.972 1.00 97.50 87 ILE A O 1
ATOM 690 N N . LYS A 1 88 ? 13.694 -0.823 -7.435 1.00 96.75 88 LYS A N 1
ATOM 691 C CA . LYS A 1 88 ? 14.477 -1.931 -7.995 1.00 96.75 88 LYS A CA 1
ATOM 692 C C . LYS A 1 88 ? 14.877 -1.577 -9.414 1.00 96.75 88 LYS A C 1
ATOM 694 O O . LYS A 1 88 ? 14.018 -1.522 -10.274 1.00 96.75 88 LYS A O 1
ATOM 699 N N . MET A 1 89 ? 16.165 -1.349 -9.641 1.00 93.62 89 MET A N 1
ATOM 700 C CA . MET A 1 89 ? 16.655 -0.854 -10.928 1.00 93.62 89 MET A CA 1
ATOM 701 C C . MET A 1 89 ? 16.592 -1.930 -12.024 1.00 93.62 89 MET A C 1
ATOM 703 O O . MET A 1 89 ? 16.987 -3.070 -11.769 1.00 93.62 89 MET A O 1
ATOM 707 N N . ASN A 1 90 ? 16.155 -1.557 -13.228 1.00 91.38 90 ASN A N 1
ATOM 708 C CA . ASN A 1 90 ? 16.064 -2.363 -14.445 1.00 91.38 90 ASN A CA 1
ATOM 709 C C . ASN A 1 90 ? 15.472 -3.763 -14.207 1.00 91.38 90 ASN A C 1
ATOM 711 O O . ASN A 1 90 ? 16.075 -4.776 -14.570 1.00 91.38 90 ASN A O 1
ATOM 715 N N . ASN A 1 91 ? 14.305 -3.849 -13.565 1.00 92.69 91 ASN A N 1
ATOM 716 C CA . ASN A 1 91 ? 13.738 -5.134 -13.168 1.00 92.69 91 ASN A CA 1
ATOM 717 C C . ASN A 1 91 ? 12.213 -5.206 -13.328 1.00 92.69 91 ASN A C 1
ATOM 719 O O . ASN A 1 91 ? 11.472 -4.646 -12.534 1.00 92.69 91 ASN A O 1
ATOM 723 N N . LEU A 1 92 ? 11.726 -6.002 -14.288 1.00 92.88 92 LEU A N 1
ATOM 724 C CA . LEU A 1 92 ? 10.285 -6.246 -14.502 1.00 92.88 92 LEU A CA 1
ATOM 725 C C . LEU A 1 92 ? 9.687 -7.341 -13.603 1.00 92.88 92 LEU A C 1
ATOM 727 O O . LEU A 1 92 ? 8.479 -7.591 -13.655 1.00 92.88 92 LEU A O 1
ATOM 731 N N . ASN A 1 93 ? 10.518 -8.008 -12.800 1.00 96.56 93 ASN A N 1
ATOM 732 C CA . ASN A 1 93 ? 10.118 -9.009 -11.811 1.00 96.56 93 ASN A CA 1
ATOM 733 C C . ASN A 1 93 ? 10.738 -8.677 -10.438 1.00 96.56 93 ASN A C 1
ATOM 735 O O . ASN A 1 93 ? 11.531 -9.454 -9.901 1.00 96.56 93 ASN A O 1
ATOM 739 N N . PRO A 1 94 ? 10.467 -7.478 -9.896 1.00 97.31 94 PRO A N 1
ATOM 740 C CA . PRO A 1 94 ? 11.111 -7.003 -8.681 1.00 97.31 94 PRO A CA 1
ATOM 741 C C . PRO A 1 94 ? 10.667 -7.807 -7.459 1.00 97.31 94 PRO A C 1
ATOM 743 O O . PRO A 1 94 ? 9.480 -8.068 -7.274 1.00 97.31 94 PRO A O 1
ATOM 746 N N . GLU A 1 95 ? 11.614 -8.100 -6.569 1.00 98.31 95 GLU A N 1
ATOM 747 C CA . GLU A 1 95 ? 11.345 -8.626 -5.231 1.00 98.31 95 GLU A CA 1
ATOM 748 C C . GLU A 1 95 ? 11.721 -7.575 -4.182 1.00 98.31 95 GLU A C 1
ATOM 750 O O . GLU A 1 95 ? 12.880 -7.153 -4.079 1.00 98.31 95 GLU A O 1
ATOM 755 N N . TRP A 1 96 ? 10.729 -7.128 -3.413 1.00 98.56 96 TRP A N 1
ATOM 756 C CA . TRP A 1 96 ? 10.910 -6.148 -2.342 1.00 98.56 96 TRP A CA 1
ATOM 757 C C . TRP A 1 96 ? 11.018 -6.838 -0.989 1.00 98.56 96 TRP A C 1
ATOM 759 O O . TRP A 1 96 ? 11.980 -6.601 -0.267 1.00 98.56 96 TRP A O 1
ATOM 769 N N . ASN A 1 97 ? 10.076 -7.733 -0.676 1.00 98.38 97 ASN A N 1
ATOM 770 C CA . ASN A 1 97 ? 9.954 -8.380 0.632 1.00 98.38 97 ASN A CA 1
ATOM 771 C C . ASN A 1 97 ? 9.916 -7.377 1.804 1.00 98.38 97 ASN A C 1
ATOM 773 O O . ASN A 1 97 ? 10.444 -7.641 2.883 1.00 98.38 97 ASN A O 1
ATOM 777 N N . GLU A 1 98 ? 9.263 -6.233 1.594 1.00 98.69 98 GLU A N 1
ATOM 778 C CA . GLU A 1 98 ? 9.205 -5.117 2.543 1.00 98.69 98 GLU A CA 1
ATOM 779 C C . GLU A 1 98 ? 7.850 -5.057 3.251 1.00 98.69 98 GLU A C 1
ATOM 781 O O . GLU A 1 98 ? 6.805 -5.220 2.621 1.00 98.69 98 GLU A O 1
ATOM 786 N N . GLU A 1 99 ? 7.854 -4.791 4.558 1.00 98.44 99 GLU A N 1
ATOM 787 C CA . GLU A 1 99 ? 6.645 -4.735 5.383 1.00 98.44 99 GLU A CA 1
ATOM 788 C C . GLU A 1 99 ? 6.350 -3.319 5.887 1.00 98.44 99 GLU A C 1
ATOM 790 O O . GLU A 1 99 ? 7.213 -2.619 6.420 1.00 98.44 99 GLU A O 1
ATOM 795 N N . PHE A 1 100 ? 5.086 -2.915 5.774 1.00 98.38 100 PHE A N 1
ATOM 796 C CA . PHE A 1 100 ? 4.594 -1.608 6.184 1.00 98.38 100 PHE A CA 1
ATOM 797 C C . PHE A 1 100 ? 3.419 -1.735 7.144 1.00 98.38 100 PHE A C 1
ATOM 799 O O . PHE A 1 100 ? 2.591 -2.635 7.036 1.00 98.38 100 PHE A O 1
ATOM 806 N N . LYS A 1 101 ? 3.299 -0.764 8.052 1.00 97.38 101 LYS A N 1
ATOM 807 C CA . LYS A 1 101 ? 2.156 -0.634 8.962 1.00 97.38 101 LYS A CA 1
ATOM 808 C C . LYS A 1 101 ? 1.349 0.605 8.594 1.00 97.38 101 LYS A C 1
ATOM 810 O O . LYS A 1 101 ? 1.875 1.721 8.629 1.00 97.38 101 LYS A O 1
ATOM 815 N N . LEU A 1 102 ? 0.077 0.411 8.257 1.00 97.19 102 LEU A N 1
ATOM 816 C CA . LEU A 1 102 ? -0.881 1.480 7.978 1.00 97.19 102 LEU A CA 1
ATOM 817 C C . LEU A 1 102 ? -1.940 1.522 9.081 1.00 97.19 102 LEU A C 1
ATOM 819 O O . LEU A 1 102 ? -2.427 0.492 9.534 1.00 97.19 102 LEU A O 1
ATOM 823 N N . THR A 1 103 ? -2.292 2.718 9.541 1.00 95.06 103 THR A N 1
ATOM 824 C CA . THR A 1 103 ? -3.302 2.891 10.592 1.00 95.06 103 THR A CA 1
ATOM 825 C C . THR A 1 103 ? -4.706 2.820 10.006 1.00 95.06 103 THR A C 1
ATOM 827 O O . THR A 1 103 ? -5.044 3.613 9.133 1.00 95.06 103 THR A O 1
ATOM 830 N N . VAL A 1 104 ? -5.531 1.916 10.528 1.00 94.19 104 VAL A N 1
ATOM 831 C CA . VAL A 1 104 ? -6.921 1.713 10.106 1.00 94.19 104 VAL A CA 1
ATOM 832 C C . VAL A 1 104 ? -7.855 2.447 11.066 1.00 94.19 104 VAL A C 1
ATOM 834 O O . VAL A 1 104 ? -7.709 2.344 12.284 1.00 94.19 104 VAL A O 1
ATOM 837 N N . LYS A 1 105 ? -8.840 3.164 10.526 1.00 91.12 105 LYS A N 1
ATOM 838 C CA . LYS A 1 105 ? -9.942 3.802 11.271 1.00 91.12 105 LYS A CA 1
ATOM 839 C C . LYS A 1 105 ? -11.274 3.091 11.056 1.00 91.12 105 LYS A C 1
ATOM 841 O O . LYS A 1 105 ? -12.120 3.068 11.943 1.00 91.12 105 LYS A O 1
ATOM 846 N N . ASP A 1 106 ? -11.465 2.492 9.886 1.00 90.69 106 ASP A N 1
ATOM 847 C CA . ASP A 1 106 ? -12.678 1.764 9.537 1.00 90.69 106 ASP A CA 1
ATOM 848 C C . ASP A 1 106 ? -12.398 0.631 8.539 1.00 90.69 106 ASP A C 1
ATOM 850 O O . ASP A 1 106 ? -12.358 0.872 7.334 1.00 90.69 106 ASP A O 1
ATOM 854 N N . PRO A 1 107 ? -12.229 -0.619 8.995 1.00 92.50 107 PRO A N 1
ATOM 855 C CA . PRO A 1 107 ? -11.982 -1.734 8.091 1.00 92.50 107 PRO A CA 1
ATOM 856 C C . PRO A 1 107 ? -13.184 -2.061 7.192 1.00 92.50 107 PRO A C 1
ATOM 858 O O . PRO A 1 107 ? -12.989 -2.716 6.174 1.00 92.50 107 PRO A O 1
ATOM 861 N N . GLN A 1 108 ? -14.406 -1.623 7.526 1.00 90.88 108 GLN A N 1
ATOM 862 C CA . GLN A 1 108 ? -15.592 -1.924 6.717 1.00 90.88 108 GLN A CA 1
ATOM 863 C C . GLN A 1 108 ? -15.661 -1.057 5.460 1.00 90.88 108 GLN A C 1
ATOM 865 O O . GLN A 1 108 ? -16.062 -1.536 4.398 1.00 90.88 108 GLN A O 1
ATOM 870 N N . SER A 1 109 ? -15.240 0.206 5.567 1.00 91.94 109 SER A N 1
ATOM 871 C CA . SER A 1 109 ? -15.298 1.166 4.462 1.00 91.94 109 SER A CA 1
ATOM 872 C C . SER A 1 109 ? -13.949 1.424 3.789 1.00 91.94 109 SER A C 1
ATOM 874 O O . SER A 1 109 ? -13.920 1.890 2.651 1.00 91.94 109 SER A O 1
ATOM 876 N N . GLN A 1 110 ? -12.826 1.204 4.479 1.00 95.25 110 GLN A N 1
ATOM 877 C CA . GLN A 1 110 ? -11.511 1.533 3.934 1.00 95.25 110 GLN A CA 1
ATOM 878 C C . GLN A 1 110 ? -11.035 0.509 2.903 1.00 95.25 110 GLN A C 1
ATOM 880 O O . GLN A 1 110 ? -11.309 -0.691 2.972 1.00 95.25 110 GLN A O 1
ATOM 885 N N . VAL A 1 111 ? -10.262 1.017 1.949 1.00 97.38 111 VAL A N 1
ATOM 886 C CA . VAL A 1 111 ? -9.654 0.270 0.852 1.00 97.38 111 VAL A CA 1
ATOM 887 C C . VAL A 1 111 ? -8.156 0.552 0.852 1.00 97.38 111 VAL A C 1
ATOM 889 O O . VAL A 1 111 ? -7.742 1.714 0.897 1.00 97.38 111 VAL A O 1
ATOM 892 N N . LEU A 1 112 ? -7.343 -0.502 0.791 1.00 98.31 112 LEU A N 1
ATOM 893 C CA . LEU A 1 112 ? -5.916 -0.400 0.521 1.00 98.31 112 LEU A CA 1
ATOM 894 C C . LEU A 1 112 ? -5.731 -0.090 -0.959 1.00 98.31 112 LEU A C 1
ATOM 896 O O . LEU A 1 112 ? -6.163 -0.853 -1.823 1.00 98.31 112 LEU A O 1
ATOM 900 N N . GLN A 1 113 ? -5.080 1.029 -1.233 1.00 97.56 113 GLN A N 1
ATOM 901 C CA . GLN A 1 113 ? -4.708 1.451 -2.568 1.00 97.56 113 GLN A CA 1
ATOM 902 C C . GLN A 1 113 ? -3.248 1.098 -2.805 1.00 97.56 113 GLN A C 1
ATOM 904 O O . GLN A 1 113 ? -2.364 1.521 -2.059 1.00 97.56 113 GLN A O 1
ATOM 909 N N . ILE A 1 114 ? -3.009 0.335 -3.862 1.00 97.88 114 ILE A N 1
ATOM 910 C CA . ILE A 1 114 ? -1.690 -0.130 -4.269 1.00 97.88 114 ILE A CA 1
ATOM 911 C C . ILE A 1 114 ? -1.408 0.480 -5.630 1.00 97.88 114 ILE A C 1
ATOM 913 O O . ILE A 1 114 ? -2.182 0.289 -6.566 1.00 97.88 114 ILE A O 1
ATOM 917 N N . HIS A 1 115 ? -0.314 1.218 -5.742 1.00 96.56 115 HIS A N 1
ATOM 918 C CA . HIS A 1 115 ? 0.120 1.810 -6.999 1.00 96.56 115 HIS A CA 1
ATOM 919 C C . HIS A 1 115 ? 1.552 1.389 -7.283 1.00 96.56 115 HIS A C 1
ATOM 921 O O . HIS A 1 115 ? 2.412 1.532 -6.419 1.00 96.56 115 HIS A O 1
ATOM 927 N N . VAL A 1 116 ? 1.798 0.893 -8.488 1.00 96.00 116 VAL A N 1
ATOM 928 C CA . VAL A 1 116 ? 3.130 0.539 -8.972 1.00 96.00 116 VAL A CA 1
ATOM 929 C C . VAL A 1 116 ? 3.570 1.625 -9.940 1.00 96.00 116 VAL A C 1
ATOM 931 O O . VAL A 1 116 ? 2.820 1.984 -10.855 1.00 96.00 116 VAL A O 1
ATOM 934 N N . TYR A 1 117 ? 4.763 2.152 -9.712 1.00 94.75 117 TYR A N 1
ATOM 935 C CA . TYR A 1 117 ? 5.363 3.209 -10.511 1.00 94.75 117 TYR A CA 1
ATOM 936 C C . TYR A 1 117 ? 6.724 2.778 -11.022 1.00 94.75 117 TYR A C 1
ATOM 938 O O . TYR A 1 117 ? 7.400 2.001 -10.353 1.00 94.75 117 TYR A O 1
ATOM 946 N N . ASP A 1 118 ? 7.097 3.336 -12.161 1.00 93.00 118 ASP A N 1
ATOM 947 C CA . ASP A 1 118 ? 8.445 3.356 -12.695 1.00 93.00 118 ASP A CA 1
ATOM 948 C C . ASP A 1 118 ? 9.165 4.595 -12.163 1.00 93.00 118 ASP A C 1
ATOM 950 O O . ASP A 1 118 ? 8.603 5.697 -12.184 1.00 93.00 118 ASP A O 1
ATOM 954 N N . TRP A 1 119 ? 10.349 4.428 -11.583 1.00 93.31 119 TRP A N 1
ATOM 955 C CA . TRP A 1 119 ? 11.123 5.567 -11.119 1.00 93.31 119 TRP A CA 1
ATOM 956 C C . TRP A 1 119 ? 11.885 6.202 -12.278 1.00 93.31 119 TRP A C 1
ATOM 958 O O . TRP A 1 119 ? 12.640 5.541 -12.972 1.00 93.31 119 TRP A O 1
ATOM 968 N N . GLU A 1 120 ? 11.753 7.519 -12.407 1.00 88.69 120 GLU A N 1
ATOM 969 C CA . GLU A 1 120 ? 12.452 8.301 -13.420 1.00 88.69 120 GLU A CA 1
ATOM 970 C C . GLU A 1 120 ? 13.497 9.209 -12.777 1.00 88.69 120 GLU A C 1
ATOM 972 O O . GLU A 1 120 ? 13.223 9.894 -11.784 1.00 88.69 120 GLU A O 1
ATOM 977 N N . LYS A 1 121 ? 14.687 9.281 -13.386 1.00 85.00 121 LYS A N 1
ATOM 978 C CA . LYS A 1 121 ? 15.748 10.216 -12.963 1.00 85.00 121 LYS A CA 1
ATOM 979 C C . LYS A 1 121 ? 15.314 11.671 -13.102 1.00 85.00 121 LYS A C 1
ATOM 981 O O . LYS A 1 121 ? 15.724 12.518 -12.308 1.00 85.00 121 LYS A O 1
ATOM 986 N N . VAL A 1 122 ? 14.530 11.969 -14.136 1.00 86.12 122 VAL A N 1
ATOM 987 C CA . VAL A 1 122 ? 14.087 13.319 -14.484 1.00 86.12 122 VAL A CA 1
ATOM 988 C C . VAL A 1 122 ? 12.602 13.280 -14.809 1.00 86.12 122 VAL A C 1
ATOM 990 O O . VAL A 1 122 ? 12.162 12.498 -15.640 1.00 86.12 122 VAL A O 1
ATOM 993 N N . GLY A 1 123 ? 11.829 14.175 -14.196 1.00 86.69 123 GLY A N 1
ATOM 994 C CA . GLY A 1 123 ? 10.400 14.296 -14.467 1.00 86.69 123 GLY A CA 1
ATOM 995 C C . GLY A 1 123 ? 9.528 13.550 -13.461 1.00 86.69 123 GLY A C 1
ATOM 996 O O . GLY A 1 123 ? 9.848 13.466 -12.274 1.00 86.69 123 GLY A O 1
ATOM 997 N N . ARG A 1 124 ? 8.350 13.116 -13.916 1.00 89.38 124 ARG A N 1
ATOM 998 C CA . ARG A 1 124 ? 7.354 12.457 -13.067 1.00 89.38 124 ARG A CA 1
ATOM 999 C C . ARG A 1 124 ? 7.469 10.940 -13.238 1.00 89.38 124 ARG A C 1
ATOM 1001 O O . ARG A 1 124 ? 7.545 10.509 -14.377 1.00 89.38 124 ARG A O 1
ATOM 1008 N N . PRO A 1 125 ? 7.400 10.159 -12.146 1.00 90.56 125 PRO A N 1
ATOM 1009 C CA . PRO A 1 125 ? 7.337 8.703 -12.223 1.00 90.56 125 PRO A CA 1
ATOM 1010 C C . PRO A 1 125 ? 6.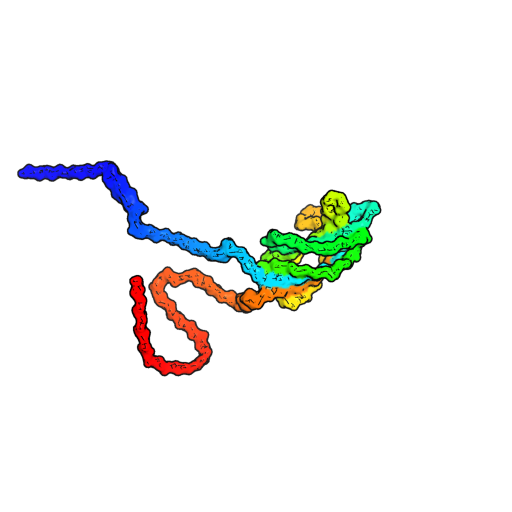156 8.228 -13.070 1.00 90.56 125 PRO A C 1
ATOM 1012 O O . PRO A 1 125 ? 5.022 8.681 -12.849 1.00 90.56 125 PRO A O 1
ATOM 1015 N N . ASP A 1 126 ? 6.405 7.276 -13.962 1.00 89.56 126 ASP A N 1
ATOM 1016 C CA . ASP A 1 126 ? 5.370 6.692 -14.803 1.00 89.56 126 ASP A CA 1
ATOM 1017 C C . ASP A 1 126 ? 4.554 5.659 -14.037 1.00 89.56 126 ASP A C 1
ATOM 1019 O O . ASP A 1 126 ? 5.047 4.890 -13.214 1.00 89.56 126 ASP A O 1
ATOM 1023 N N . LYS A 1 127 ? 3.241 5.651 -14.259 1.00 90.94 127 LYS A N 1
ATOM 1024 C CA . LYS A 1 127 ? 2.355 4.716 -13.567 1.00 90.94 127 LYS A CA 1
ATOM 1025 C C . LYS A 1 127 ? 2.283 3.408 -14.345 1.00 90.94 127 LYS A C 1
ATOM 1027 O O . LYS A 1 127 ? 1.603 3.336 -15.366 1.00 90.94 127 LYS A O 1
ATOM 1032 N N . LEU A 1 128 ? 2.885 2.362 -13.788 1.00 90.75 128 LEU A N 1
ATOM 1033 C CA . LEU A 1 128 ? 2.851 1.016 -14.357 1.00 90.75 128 LEU A CA 1
ATOM 1034 C C . LEU A 1 128 ? 1.503 0.339 -14.110 1.00 90.75 128 LEU A C 1
ATOM 1036 O O . LEU A 1 128 ? 0.955 -0.298 -15.001 1.00 90.75 128 LEU A O 1
ATOM 1040 N N . GLY A 1 129 ? 0.911 0.511 -12.926 1.00 93.00 129 GLY A N 1
ATOM 1041 C CA . GLY A 1 129 ? -0.397 -0.072 -12.643 1.00 93.00 129 GLY A CA 1
ATOM 1042 C C . GLY A 1 129 ? -0.903 0.175 -11.232 1.00 93.00 129 GLY A C 1
ATOM 1043 O O . GLY A 1 129 ? -0.273 0.858 -10.425 1.00 93.00 129 GLY A O 1
ATOM 1044 N N . MET A 1 130 ? -2.083 -0.356 -10.931 1.00 94.62 130 MET A N 1
ATOM 1045 C CA . MET A 1 130 ? -2.696 -0.227 -9.614 1.00 94.62 130 MET A CA 1
ATOM 1046 C C . MET A 1 130 ? -3.592 -1.409 -9.261 1.00 94.62 130 MET A C 1
ATOM 1048 O O . MET A 1 130 ? -4.033 -2.152 -10.139 1.00 94.62 130 MET A O 1
ATOM 1052 N N . GLN A 1 131 ? -3.908 -1.526 -7.974 1.00 95.50 131 GLN A N 1
ATOM 1053 C CA . GLN A 1 131 ? -4.931 -2.427 -7.469 1.00 95.50 131 GLN A CA 1
ATOM 1054 C C . GLN A 1 131 ? -5.551 -1.887 -6.175 1.00 95.50 131 GLN A C 1
ATOM 1056 O O . GLN A 1 131 ? -4.930 -1.109 -5.448 1.00 95.50 131 GLN A O 1
ATOM 1061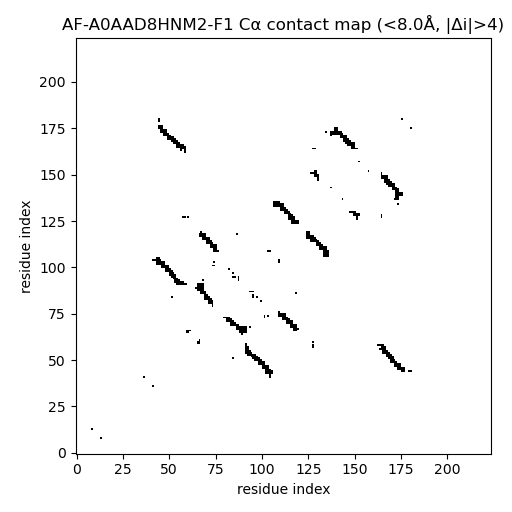 N N . LEU A 1 132 ? -6.786 -2.297 -5.900 1.00 96.44 132 LEU A N 1
ATOM 1062 C CA . LEU A 1 132 ? -7.559 -1.898 -4.733 1.00 96.44 132 LEU A CA 1
ATOM 1063 C C . LEU A 1 132 ? -7.994 -3.139 -3.950 1.00 96.44 132 LEU A C 1
ATOM 1065 O O . LEU A 1 132 ? -8.610 -4.038 -4.514 1.00 96.44 132 LEU A O 1
ATOM 1069 N N . ILE A 1 133 ? -7.723 -3.174 -2.644 1.00 97.25 133 ILE A N 1
ATOM 1070 C CA . ILE A 1 133 ? -8.171 -4.262 -1.765 1.00 97.25 133 ILE A CA 1
ATOM 1071 C C . ILE A 1 133 ? -9.052 -3.684 -0.654 1.00 97.25 133 ILE A C 1
ATOM 1073 O O . ILE A 1 133 ? -8.544 -2.986 0.227 1.00 97.25 133 ILE A O 1
ATOM 1077 N N . PRO A 1 134 ? -10.367 -3.962 -0.648 1.00 97.62 134 PRO A N 1
ATOM 107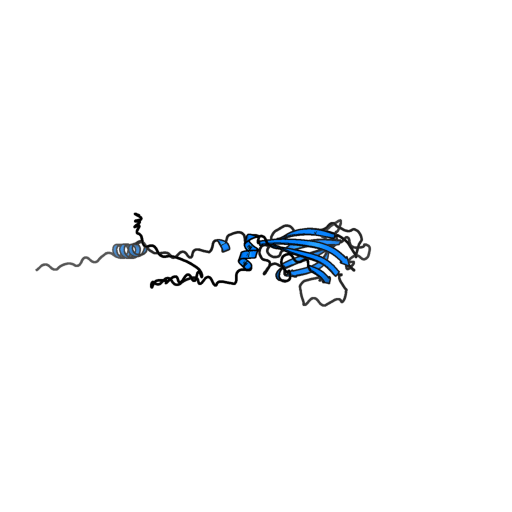8 C CA . PRO A 1 134 ? -11.229 -3.624 0.480 1.00 97.62 134 PRO A CA 1
ATOM 1079 C C . PRO A 1 134 ? -10.790 -4.345 1.760 1.00 97.62 134 PRO A C 1
ATOM 1081 O O . PRO A 1 134 ? -10.651 -5.569 1.768 1.00 97.62 134 PRO A O 1
ATOM 1084 N N . LEU A 1 135 ? -10.623 -3.603 2.859 1.00 97.06 135 LEU A N 1
ATOM 1085 C CA . LEU A 1 135 ? -10.129 -4.163 4.125 1.00 97.06 135 LEU A CA 1
ATOM 1086 C C . LEU A 1 135 ? -11.116 -5.162 4.744 1.00 97.06 135 LEU A C 1
ATOM 1088 O O . LEU A 1 135 ? -10.692 -6.088 5.426 1.00 97.06 135 LEU A O 1
ATOM 1092 N N . LYS A 1 136 ? -12.412 -5.037 4.437 1.00 95.44 136 LYS A N 1
ATOM 1093 C CA . LYS A 1 136 ? -13.469 -5.975 4.850 1.00 95.44 136 LYS A CA 1
ATOM 1094 C C . LYS A 1 136 ? -13.255 -7.422 4.386 1.00 95.44 136 LYS A C 1
ATOM 1096 O O . LYS A 1 136 ? -13.919 -8.318 4.886 1.00 95.44 136 LYS A O 1
ATOM 1101 N N . LEU A 1 137 ? -12.366 -7.651 3.412 1.00 95.75 137 LEU A N 1
ATOM 1102 C CA . LEU A 1 137 ? -12.004 -8.990 2.930 1.00 95.75 137 LEU A CA 1
ATOM 1103 C C . LEU A 1 137 ? -10.971 -9.697 3.821 1.00 95.75 137 LEU A C 1
ATOM 1105 O O . LEU A 1 137 ? -10.619 -10.847 3.533 1.00 95.75 137 LEU A O 1
ATOM 1109 N N . LEU A 1 138 ? -10.435 -8.997 4.825 1.00 96.62 138 LEU A N 1
ATOM 1110 C CA . LEU A 1 138 ? -9.448 -9.508 5.766 1.00 96.62 138 LEU A CA 1
ATOM 1111 C C . LEU A 1 138 ? -10.138 -9.973 7.044 1.00 96.62 138 LEU A C 1
ATOM 1113 O O . LEU A 1 138 ? -10.964 -9.259 7.615 1.00 96.62 138 LEU A O 1
ATOM 1117 N N . VAL A 1 139 ? -9.737 -11.148 7.516 1.00 95.31 139 VAL A N 1
ATOM 1118 C CA . VAL A 1 139 ? -10.104 -11.638 8.841 1.00 95.31 139 VAL A CA 1
ATOM 1119 C C . VAL A 1 139 ? -9.073 -11.101 9.845 1.00 95.31 139 VAL A C 1
ATOM 1121 O O . VAL A 1 139 ? -7.871 -11.144 9.570 1.00 95.31 139 VAL A O 1
ATOM 1124 N N . PRO A 1 140 ? -9.499 -10.538 10.991 1.00 94.88 140 PRO A N 1
ATOM 1125 C CA . PRO A 1 140 ? -8.573 -10.063 12.013 1.00 94.88 140 PRO A CA 1
ATOM 1126 C C . PRO A 1 140 ? -7.576 -11.139 12.461 1.00 94.88 140 PRO A C 1
ATOM 1128 O O . PRO A 1 140 ? -7.971 -12.261 12.756 1.00 94.88 140 PRO A O 1
ATOM 1131 N N . HIS A 1 141 ? -6.302 -10.760 12.581 1.00 94.19 141 HIS A N 1
ATOM 1132 C CA . HIS A 1 141 ? -5.162 -11.607 12.965 1.00 94.19 141 HIS A CA 1
ATOM 1133 C C . HIS A 1 141 ? -4.839 -12.766 12.012 1.00 94.19 141 HIS A C 1
ATOM 1135 O O . HIS A 1 141 ? -3.942 -13.554 12.302 1.00 94.19 141 HIS A O 1
ATOM 1141 N N . GLU A 1 142 ? -5.507 -12.849 10.865 1.00 96.69 142 GLU A N 1
ATOM 1142 C CA . GLU A 1 142 ? -5.213 -13.839 9.838 1.00 96.69 142 GLU A CA 1
ATOM 1143 C C . GLU A 1 142 ? -4.361 -13.210 8.734 1.00 96.69 142 GLU A C 1
ATOM 1145 O O . GLU A 1 142 ? -4.673 -12.128 8.223 1.00 96.69 142 GLU A O 1
ATOM 1150 N N . ARG A 1 143 ? -3.274 -13.894 8.362 1.00 97.69 143 ARG A N 1
ATOM 1151 C CA . ARG A 1 143 ? -2.470 -13.521 7.199 1.00 97.69 143 ARG A CA 1
ATOM 1152 C C . ARG A 1 143 ? -3.168 -14.021 5.944 1.00 97.69 143 ARG A C 1
ATOM 1154 O O . ARG A 1 143 ? -3.390 -15.218 5.797 1.00 97.69 143 ARG A O 1
ATOM 1161 N N . LYS A 1 144 ? -3.424 -13.111 5.010 1.00 98.12 144 LYS A N 1
ATOM 1162 C CA . LYS A 1 144 ? -3.995 -13.427 3.703 1.00 98.12 144 LYS A CA 1
ATOM 1163 C C . LYS A 1 144 ? -3.044 -13.026 2.587 1.00 98.12 144 LYS A C 1
ATOM 1165 O O . LYS A 1 144 ? -2.639 -11.867 2.500 1.00 98.12 144 LYS A O 1
ATOM 1170 N N . GLU A 1 145 ? -2.726 -13.986 1.729 1.00 98.25 145 GLU A N 1
ATOM 1171 C CA . GLU A 1 145 ? -1.925 -13.770 0.527 1.00 98.25 145 GLU A CA 1
ATOM 1172 C C . GLU A 1 145 ? -2.815 -13.278 -0.624 1.00 98.25 145 GLU A C 1
ATOM 1174 O O . GLU A 1 145 ? -3.921 -13.781 -0.843 1.00 98.25 145 GLU A O 1
ATOM 1179 N N . PHE A 1 146 ? -2.334 -12.286 -1.370 1.00 97.62 146 PHE A N 1
ATOM 1180 C CA . PHE A 1 146 ? -2.995 -11.753 -2.555 1.00 97.62 146 PHE A CA 1
ATOM 1181 C C . PHE A 1 146 ? -2.061 -11.827 -3.753 1.00 97.62 146 PHE A C 1
ATOM 1183 O O . PHE A 1 146 ? -0.993 -11.225 -3.734 1.00 97.62 146 PHE A O 1
ATOM 1190 N N . THR A 1 147 ? -2.521 -12.473 -4.826 1.00 97.56 147 THR A N 1
ATOM 1191 C CA . THR A 1 147 ? -1.912 -12.415 -6.161 1.00 97.56 147 THR A CA 1
ATOM 1192 C C . THR A 1 147 ? -2.909 -11.782 -7.120 1.00 97.56 147 THR A C 1
ATOM 1194 O O . THR A 1 147 ? -3.976 -12.344 -7.366 1.00 97.56 147 THR A O 1
ATOM 1197 N N . MET A 1 148 ? -2.598 -10.603 -7.659 1.00 95.50 148 MET A N 1
ATOM 1198 C CA 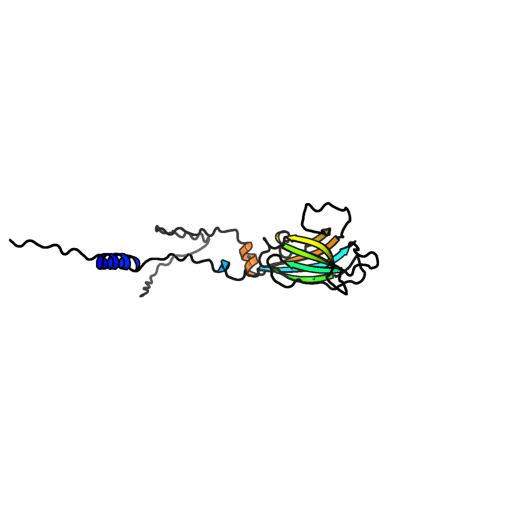. MET A 1 148 ? -3.558 -9.832 -8.458 1.00 95.50 148 MET A CA 1
ATOM 1199 C C . MET A 1 148 ? -2.922 -9.265 -9.720 1.00 95.50 148 MET A C 1
ATOM 1201 O O . MET A 1 148 ? -1.783 -8.804 -9.696 1.00 95.50 148 MET A O 1
ATOM 1205 N N . ASN A 1 149 ? -3.686 -9.241 -10.814 1.00 94.25 149 ASN A N 1
ATOM 1206 C CA . ASN A 1 149 ? -3.293 -8.508 -12.015 1.00 94.25 149 ASN A CA 1
ATOM 1207 C C . ASN A 1 149 ? -3.371 -6.998 -11.748 1.00 94.25 149 ASN A C 1
ATOM 1209 O O . ASN A 1 149 ? -4.309 -6.519 -11.101 1.00 94.25 149 ASN A O 1
ATOM 1213 N N . LEU A 1 150 ? -2.395 -6.258 -12.262 1.00 92.25 150 LEU A N 1
ATOM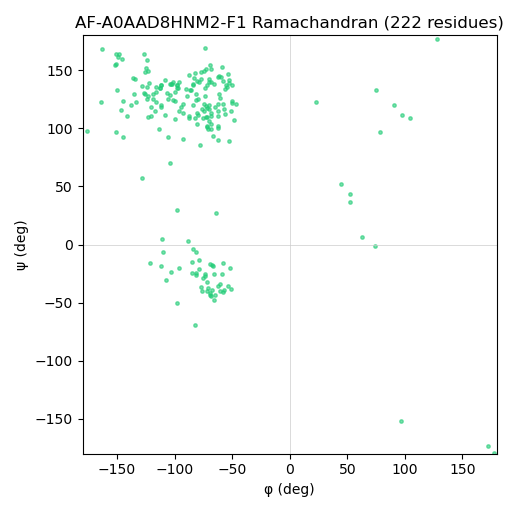 1214 C CA . LEU A 1 150 ? -2.377 -4.803 -12.216 1.00 92.25 150 LEU A CA 1
ATOM 1215 C C . LEU A 1 150 ? -3.327 -4.215 -13.263 1.00 92.25 150 LEU A C 1
ATOM 1217 O O . LEU A 1 150 ? -3.441 -4.723 -14.378 1.00 92.25 150 LEU A O 1
ATOM 1221 N N . LEU A 1 151 ? -3.990 -3.119 -12.897 1.00 90.31 151 LEU A N 1
ATOM 1222 C CA . LEU A 1 151 ? -4.892 -2.361 -13.763 1.00 90.31 151 LEU A CA 1
ATOM 1223 C C . LEU A 1 151 ? -4.256 -1.019 -14.152 1.00 90.31 151 LEU A C 1
ATOM 1225 O O . LEU A 1 151 ? -3.637 -0.362 -13.314 1.00 90.31 151 LEU A O 1
ATOM 1229 N N . LYS A 1 152 ? -4.440 -0.571 -15.402 1.00 82.31 152 LYS A N 1
ATOM 1230 C CA . LYS A 1 152 ? -3.935 0.737 -15.878 1.00 82.31 152 LYS A CA 1
ATOM 1231 C C . LYS A 1 152 ? -4.700 1.892 -15.222 1.00 82.31 152 LYS A C 1
ATOM 1233 O O . LYS A 1 152 ? -4.127 2.883 -14.761 1.00 82.31 152 LYS A O 1
ATOM 1238 N N . ASN A 1 153 ? -6.019 1.737 -15.153 1.00 73.88 153 ASN A N 1
ATOM 1239 C CA . ASN A 1 153 ? -6.953 2.682 -14.558 1.00 73.88 153 ASN A CA 1
ATOM 1240 C C . ASN A 1 153 ? -8.151 1.930 -13.944 1.00 73.88 153 ASN A C 1
ATOM 1242 O O . ASN A 1 153 ? -8.380 0.766 -14.256 1.00 73.88 153 ASN A O 1
ATOM 1246 N N . ILE A 1 154 ? -8.911 2.615 -13.090 1.00 67.38 154 ILE A N 1
ATOM 1247 C CA . ILE A 1 154 ? -10.143 2.151 -12.434 1.00 67.38 154 ILE A CA 1
ATOM 1248 C C . ILE A 1 154 ? -11.348 2.237 -13.397 1.00 67.38 154 ILE A C 1
ATOM 1250 O O . ILE A 1 154 ? -12.397 1.670 -13.117 1.00 67.38 154 ILE A O 1
ATOM 1254 N N . ASN A 1 155 ? -11.224 2.939 -14.535 1.00 61.62 155 ASN A N 1
ATOM 1255 C CA . ASN A 1 155 ? -12.325 3.111 -15.486 1.00 61.62 155 ASN A CA 1
ATOM 1256 C C . ASN A 1 155 ? -12.653 1.791 -16.224 1.00 61.62 155 ASN A C 1
ATOM 1258 O O . ASN A 1 155 ? -11.812 1.328 -16.999 1.00 61.62 155 ASN A O 1
ATOM 1262 N N . PRO A 1 156 ? -13.867 1.229 -16.057 1.00 55.53 156 PRO A N 1
ATOM 1263 C CA . PRO A 1 156 ? -14.281 -0.003 -16.730 1.00 55.53 156 PRO A CA 1
ATOM 1264 C C . PRO A 1 156 ? -14.481 0.152 -18.249 1.00 55.53 156 PRO A C 1
ATOM 1266 O O . PRO A 1 156 ? -14.485 -0.849 -18.953 1.00 55.53 156 PRO A O 1
ATOM 1269 N N . ASN A 1 157 ? -14.614 1.381 -18.770 1.00 54.25 157 ASN A N 1
ATOM 1270 C CA . ASN A 1 157 ? -14.782 1.661 -20.205 1.00 54.25 157 ASN A CA 1
ATOM 1271 C C . ASN A 1 157 ? -13.459 1.820 -20.969 1.00 54.25 157 ASN A C 1
ATOM 1273 O O . ASN A 1 157 ? -13.475 2.143 -22.157 1.00 54.25 157 ASN A O 1
ATOM 1277 N N . TYR A 1 158 ? -12.305 1.642 -20.319 1.00 50.75 158 TYR A N 1
ATOM 1278 C CA . TYR A 1 158 ? -11.037 1.672 -21.038 1.00 50.75 158 TYR A CA 1
ATOM 1279 C C . TYR A 1 158 ? -10.913 0.382 -21.853 1.00 50.75 158 TYR A C 1
ATOM 1281 O O . TYR A 1 158 ? -10.775 -0.705 -21.293 1.00 50.75 158 TYR A O 1
ATOM 1289 N N . THR A 1 159 ? -11.007 0.505 -23.178 1.00 49.00 159 THR A N 1
ATOM 1290 C CA . THR A 1 159 ? -10.841 -0.602 -24.119 1.00 49.00 159 THR A CA 1
ATOM 1291 C C . THR A 1 159 ? -9.553 -1.344 -23.801 1.00 49.00 159 THR A C 1
ATOM 1293 O O . THR A 1 159 ? -8.470 -0.759 -23.760 1.00 49.00 159 THR A O 1
ATOM 1296 N N . HIS A 1 160 ? -9.700 -2.638 -23.524 1.00 47.78 160 HIS A N 1
ATOM 1297 C CA . HIS A 1 160 ? -8.605 -3.557 -23.285 1.00 47.78 160 HIS A CA 1
ATOM 1298 C C . HIS A 1 160 ? -7.732 -3.649 -24.539 1.00 47.78 160 HIS A C 1
ATOM 1300 O O . HIS A 1 160 ? -7.902 -4.554 -25.358 1.00 47.78 160 HIS A O 1
ATOM 1306 N N . ASP A 1 161 ? -6.726 -2.789 -24.651 1.00 52.81 161 ASP A N 1
ATOM 1307 C CA . ASP A 1 161 ? -5.486 -3.260 -25.245 1.00 52.81 161 ASP A CA 1
ATOM 1308 C C . ASP A 1 161 ? -5.084 -4.465 -24.395 1.00 52.81 161 ASP A C 1
ATOM 1310 O O . ASP A 1 161 ? -4.831 -4.341 -23.195 1.00 52.81 161 ASP A O 1
ATOM 1314 N N . LYS A 1 162 ? -5.134 -5.661 -24.992 1.00 53.00 162 LYS A N 1
ATOM 1315 C CA . LYS A 1 162 ? -4.901 -6.978 -24.369 1.00 53.00 162 LYS A CA 1
ATOM 1316 C C . LYS A 1 162 ? -3.462 -7.157 -23.851 1.00 53.00 162 LYS A C 1
ATOM 1318 O O . LYS A 1 162 ? -2.936 -8.267 -23.828 1.00 53.00 162 LYS A O 1
ATOM 1323 N N . LYS A 1 163 ? -2.781 -6.075 -23.485 1.00 64.50 163 LYS A N 1
ATOM 1324 C CA . LYS A 1 163 ? -1.409 -6.083 -23.009 1.00 64.50 163 LYS A CA 1
ATOM 1325 C C . LYS A 1 163 ? -1.439 -6.303 -21.502 1.00 64.50 163 LYS A C 1
ATOM 1327 O O . LYS A 1 163 ? -1.912 -5.466 -20.738 1.00 64.50 163 LYS A O 1
ATOM 1332 N N . GLN A 1 164 ? -0.988 -7.480 -21.088 1.00 67.50 164 GLN A N 1
ATOM 1333 C CA . GLN A 1 164 ? -0.832 -7.831 -19.682 1.00 67.50 164 GLN A CA 1
ATOM 1334 C C . GLN A 1 164 ? 0.119 -6.824 -19.012 1.00 67.50 164 GLN A C 1
ATOM 1336 O O . GLN A 1 164 ? 1.255 -6.673 -19.447 1.00 67.50 164 GLN A O 1
ATOM 1341 N N . ILE A 1 165 ? -0.367 -6.121 -17.984 1.00 85.25 165 ILE A N 1
ATOM 1342 C CA . ILE A 1 165 ? 0.370 -5.049 -17.287 1.00 85.25 165 ILE A CA 1
ATOM 1343 C C . ILE A 1 165 ? 1.357 -5.611 -16.254 1.00 85.25 165 ILE A C 1
ATOM 1345 O O . ILE A 1 165 ? 2.345 -4.971 -15.913 1.00 85.25 165 ILE A O 1
ATOM 1349 N N . GLY A 1 166 ? 1.059 -6.804 -15.746 1.00 92.00 166 GLY A N 1
ATOM 1350 C CA . GLY A 1 166 ? 1.830 -7.499 -14.723 1.00 92.00 166 GLY A CA 1
ATOM 1351 C C . GLY A 1 166 ? 0.959 -7.949 -13.561 1.00 92.00 166 GLY A C 1
ATOM 1352 O O . GLY A 1 166 ? -0.252 -7.701 -13.522 1.00 92.00 166 GLY A O 1
ATOM 1353 N N . LYS A 1 167 ? 1.583 -8.645 -12.617 1.00 95.62 167 LYS A N 1
ATOM 1354 C CA . LYS A 1 167 ? 0.963 -9.127 -11.383 1.00 95.62 167 LYS A CA 1
ATOM 1355 C C . LYS A 1 167 ? 1.716 -8.594 -10.179 1.00 95.62 167 LYS A C 1
ATOM 1357 O O . LYS A 1 167 ? 2.927 -8.425 -10.243 1.00 95.62 167 LYS A O 1
ATOM 1362 N N . ILE A 1 168 ? 1.007 -8.382 -9.080 1.00 97.50 168 ILE A N 1
ATOM 1363 C CA . ILE A 1 168 ? 1.592 -8.040 -7.784 1.00 97.50 168 ILE A CA 1
ATOM 1364 C C . ILE A 1 168 ? 1.177 -9.070 -6.736 1.00 97.50 168 ILE A C 1
ATOM 1366 O O . ILE A 1 168 ? 0.026 -9.518 -6.723 1.00 97.50 168 ILE A O 1
ATOM 1370 N N . MET A 1 169 ? 2.131 -9.436 -5.883 1.00 98.56 169 MET A N 1
ATOM 1371 C CA . MET A 1 169 ? 1.966 -10.367 -4.772 1.00 98.56 169 MET A CA 1
ATOM 1372 C C . MET A 1 169 ? 2.266 -9.664 -3.450 1.00 98.56 169 MET A C 1
ATOM 1374 O O . MET A 1 169 ? 3.309 -9.019 -3.302 1.00 98.56 169 MET A O 1
ATOM 1378 N N . LEU A 1 170 ? 1.358 -9.786 -2.485 1.00 98.25 170 LEU A N 1
ATOM 1379 C CA . LEU A 1 170 ? 1.536 -9.236 -1.145 1.00 98.25 170 LEU A CA 1
ATOM 1380 C C . LEU A 1 170 ? 0.787 -10.048 -0.088 1.00 98.25 170 LEU A C 1
ATOM 1382 O O . LEU A 1 170 ? -0.242 -10.656 -0.375 1.00 98.25 170 LEU A O 1
ATOM 1386 N N . ASP A 1 171 ? 1.270 -9.974 1.147 1.00 98.44 171 ASP A N 1
ATOM 1387 C CA . ASP A 1 171 ? 0.562 -10.474 2.321 1.00 98.44 171 ASP A CA 1
ATOM 1388 C C . ASP A 1 171 ? -0.065 -9.328 3.096 1.00 98.44 171 ASP A C 1
ATOM 1390 O O . ASP A 1 171 ? 0.573 -8.297 3.328 1.00 98.44 171 ASP A O 1
ATOM 1394 N N . LEU A 1 172 ? -1.295 -9.534 3.553 1.00 98.56 172 LEU A N 1
ATOM 1395 C CA . LEU A 1 172 ? -2.002 -8.597 4.411 1.00 98.56 172 LEU A CA 1
ATOM 1396 C C . LEU A 1 172 ? -2.452 -9.271 5.702 1.00 98.56 172 LEU A C 1
ATOM 1398 O O . LEU A 1 172 ? -3.054 -10.341 5.666 1.00 98.56 172 LEU A O 1
ATOM 1402 N N . THR A 1 173 ? -2.252 -8.577 6.820 1.00 98.31 173 THR A N 1
ATOM 1403 C CA . THR A 1 173 ? -2.785 -8.960 8.131 1.00 98.31 173 THR A CA 1
ATOM 1404 C C . THR A 1 173 ? -3.402 -7.735 8.792 1.00 98.31 173 THR A C 1
ATOM 1406 O O . THR A 1 173 ? -2.733 -6.718 8.996 1.00 98.31 173 THR A O 1
ATOM 1409 N N . PHE A 1 174 ? -4.685 -7.809 9.147 1.00 97.50 174 PHE A N 1
ATOM 1410 C CA . PHE A 1 174 ? -5.336 -6.760 9.931 1.00 97.50 174 PHE A CA 1
ATOM 1411 C C . PHE A 1 174 ? -5.256 -7.083 11.425 1.00 97.50 174 PHE A C 1
ATOM 1413 O O . PHE A 1 174 ? -5.762 -8.108 11.869 1.00 97.50 174 PHE A O 1
ATOM 1420 N N . VAL A 1 175 ? -4.651 -6.193 12.208 1.00 95.88 175 VAL A N 1
ATOM 1421 C CA . VAL A 1 175 ? -4.468 -6.335 13.657 1.00 95.88 175 VAL A CA 1
ATOM 1422 C C . VAL A 1 175 ? -5.299 -5.264 14.373 1.00 95.88 175 VAL A C 1
ATOM 1424 O O . VAL A 1 175 ? -4.876 -4.103 14.424 1.00 95.88 175 VAL A O 1
ATOM 1427 N N . PRO A 1 176 ? -6.494 -5.593 14.893 1.00 93.69 176 PRO A N 1
ATOM 1428 C CA . PRO A 1 176 ? -7.325 -4.647 15.629 1.00 93.69 176 PRO A CA 1
ATOM 1429 C C . PRO A 1 176 ? -6.712 -4.276 16.988 1.00 93.69 176 PRO A C 1
ATOM 1431 O O . PRO A 1 176 ? -5.967 -5.047 17.590 1.00 93.69 176 PRO A O 1
ATOM 1434 N N . PHE A 1 177 ? -7.053 -3.094 17.500 1.00 90.50 177 PHE A N 1
ATOM 1435 C CA . PHE A 1 177 ? -6.696 -2.695 18.864 1.00 90.50 177 PHE A CA 1
ATOM 1436 C C . PHE A 1 177 ? -7.710 -3.249 19.883 1.00 90.50 177 PHE A C 1
ATOM 1438 O O . PHE A 1 177 ? -8.907 -3.320 19.596 1.00 90.50 177 PHE A O 1
ATOM 1445 N N . LYS A 1 178 ? -7.228 -3.649 21.072 1.00 73.69 178 LYS A N 1
ATOM 1446 C CA . LYS A 1 178 ? -7.959 -4.466 22.068 1.00 73.69 178 LYS A CA 1
ATOM 1447 C C . LYS A 1 178 ? -9.360 -3.950 22.447 1.00 73.69 178 LYS A C 1
ATOM 1449 O O . LYS A 1 178 ? -10.267 -4.753 22.598 1.00 73.69 178 LYS A O 1
ATOM 1454 N N . GLU A 1 179 ? -9.566 -2.641 22.564 1.00 63.34 179 GLU A N 1
ATOM 1455 C CA . GLU A 1 179 ? -10.852 -2.070 23.017 1.00 63.34 179 GLU A CA 1
ATOM 1456 C C . GLU A 1 179 ? -11.965 -2.097 21.959 1.00 63.34 179 GLU A C 1
ATOM 1458 O O . GLU A 1 179 ? -13.147 -2.162 22.295 1.00 63.34 179 GLU A O 1
ATOM 1463 N N . ASP A 1 180 ? -11.608 -2.034 20.675 1.00 58.31 180 ASP A N 1
ATOM 1464 C CA . ASP A 1 180 ? -12.588 -1.905 19.590 1.00 58.31 180 ASP A CA 1
ATOM 1465 C C . ASP A 1 180 ? -12.946 -3.268 18.972 1.00 58.31 180 ASP A C 1
ATOM 1467 O O . ASP A 1 180 ? -14.004 -3.410 18.356 1.00 58.31 180 ASP A O 1
ATOM 1471 N N . TYR A 1 181 ? -12.089 -4.282 19.150 1.00 57.94 181 TYR A N 1
ATOM 1472 C CA . TYR A 1 181 ? -12.367 -5.662 18.741 1.00 57.94 181 TYR A CA 1
ATOM 1473 C C . TYR A 1 181 ? -13.520 -6.268 19.550 1.00 57.94 181 TYR A C 1
ATOM 1475 O O . TYR A 1 181 ? -14.475 -6.777 18.965 1.00 57.94 181 TYR A O 1
ATOM 1483 N N . GLU A 1 182 ? -13.480 -6.128 20.877 1.00 61.44 182 GLU A N 1
ATOM 1484 C CA . GLU A 1 182 ? -14.515 -6.675 21.764 1.00 61.44 182 GLU A CA 1
ATOM 1485 C C . GLU A 1 182 ? -15.866 -5.970 21.577 1.00 61.44 182 GLU A C 1
ATOM 1487 O O . GLU A 1 182 ? -16.903 -6.624 21.481 1.00 61.44 182 GLU A O 1
ATOM 1492 N N . ARG A 1 183 ? -15.868 -4.641 21.383 1.00 58.75 183 ARG A N 1
ATOM 1493 C CA . ARG A 1 183 ? -17.096 -3.881 21.081 1.00 58.75 183 ARG A CA 1
ATOM 1494 C C . ARG A 1 183 ? -17.772 -4.333 19.781 1.00 58.75 183 ARG A C 1
ATOM 1496 O O . ARG A 1 183 ? -18.990 -4.285 19.688 1.00 58.75 183 ARG A O 1
ATOM 1503 N N . ARG A 1 184 ? -17.000 -4.741 18.768 1.00 59.34 184 ARG A N 1
ATOM 1504 C CA . ARG A 1 184 ? -17.534 -5.215 17.475 1.00 59.34 184 ARG A CA 1
ATOM 1505 C C . ARG A 1 184 ? -17.985 -6.671 17.498 1.00 59.34 184 ARG A C 1
ATOM 1507 O O . ARG A 1 184 ? -18.798 -7.048 16.662 1.00 59.34 184 ARG A O 1
ATOM 1514 N N . LYS A 1 185 ? -17.441 -7.485 18.407 1.00 54.59 185 LYS A N 1
ATOM 1515 C CA . LYS A 1 185 ? -17.923 -8.849 18.655 1.00 54.59 185 LYS A CA 1
ATOM 1516 C C . LYS A 1 185 ? -19.250 -8.860 19.410 1.00 54.59 185 LYS A C 1
ATOM 1518 O O . LYS A 1 185 ? -19.995 -9.829 19.283 1.00 54.59 185 LYS A O 1
ATOM 1523 N N . ALA A 1 186 ? -19.539 -7.812 20.183 1.00 50.25 186 ALA A N 1
ATOM 1524 C CA . ALA A 1 186 ? -20.834 -7.660 20.824 1.00 50.25 186 ALA A CA 1
ATOM 1525 C C . ALA A 1 186 ? -21.936 -7.600 19.743 1.00 50.25 186 ALA A C 1
ATOM 1527 O O . ALA A 1 186 ? -21.829 -6.789 18.817 1.00 50.25 186 ALA A O 1
ATOM 1528 N N . PRO A 1 187 ? -22.982 -8.447 19.821 1.00 42.28 187 PRO A N 1
ATOM 1529 C CA . PRO A 1 187 ? -24.136 -8.352 18.935 1.00 42.28 187 PRO A CA 1
ATOM 1530 C C . PRO A 1 187 ? -24.679 -6.926 18.979 1.00 42.28 187 PRO A C 1
ATOM 1532 O O . PRO A 1 187 ? -24.692 -6.323 20.051 1.00 42.28 187 PRO A O 1
ATOM 1535 N N . HIS A 1 188 ? -25.117 -6.392 17.836 1.00 43.97 188 HIS A N 1
ATOM 1536 C CA . HIS A 1 188 ? -25.794 -5.099 17.752 1.00 43.97 188 HIS A CA 1
ATOM 1537 C C . HIS A 1 188 ? -26.982 -5.063 18.731 1.00 43.97 188 HIS A C 1
ATOM 1539 O O . HIS A 1 188 ? -28.106 -5.399 18.366 1.00 43.97 188 HIS A O 1
ATOM 1545 N N . GLN A 1 189 ? -26.762 -4.639 19.976 1.00 38.66 189 GLN A N 1
ATOM 1546 C CA . GLN A 1 189 ? -27.833 -4.111 20.797 1.00 38.66 189 GLN A CA 1
ATOM 1547 C C . GLN A 1 189 ? -28.176 -2.774 20.163 1.00 38.66 189 GLN A C 1
ATOM 1549 O O . GLN A 1 189 ? -27.400 -1.818 20.210 1.00 38.66 189 GLN A O 1
ATOM 1554 N N . SER A 1 190 ? -29.316 -2.754 19.478 1.00 35.66 190 SER A N 1
ATOM 1555 C CA . SER A 1 190 ? -29.973 -1.533 19.056 1.00 35.66 190 SER A CA 1
ATOM 1556 C C . SER A 1 190 ? -30.044 -0.601 20.262 1.00 35.66 190 SER A C 1
ATOM 1558 O O . SER A 1 190 ? -30.813 -0.832 21.196 1.00 35.66 190 SER A O 1
ATOM 1560 N N . LEU A 1 191 ? -29.230 0.449 20.258 1.00 38.34 191 LEU A N 1
ATOM 1561 C CA . LEU A 1 191 ? -29.488 1.609 21.092 1.00 38.34 191 LEU A CA 1
ATOM 1562 C C . LEU A 1 191 ? -30.767 2.234 20.536 1.00 38.34 191 LEU A C 1
ATOM 1564 O O . LEU A 1 191 ? -30.734 2.982 19.560 1.00 38.34 191 LEU A O 1
ATOM 1568 N N . CYS A 1 192 ? -31.908 1.845 21.105 1.00 35.50 192 CYS A N 1
ATOM 1569 C CA . CYS A 1 192 ? -33.159 2.563 20.932 1.00 35.50 192 CYS A CA 1
ATOM 1570 C C . CYS A 1 192 ? -32.954 3.959 21.518 1.00 35.50 192 CYS A C 1
ATOM 1572 O O . CYS A 1 192 ? -32.970 4.148 22.733 1.00 35.50 192 CYS A O 1
ATOM 1574 N N . PHE A 1 193 ? -32.717 4.935 20.648 1.00 39.12 193 PHE A N 1
ATOM 1575 C CA . PHE A 1 193 ? -32.788 6.336 21.018 1.00 39.12 193 PHE A CA 1
ATOM 1576 C C . PHE A 1 193 ? -34.264 6.723 21.136 1.00 39.12 193 PHE A C 1
ATOM 1578 O O . PHE A 1 193 ? -34.961 6.828 20.132 1.00 39.12 193 PHE A O 1
ATOM 1585 N N . GLY A 1 194 ? -34.711 6.944 22.373 1.00 34.53 194 GLY A N 1
ATOM 1586 C CA . GLY A 1 194 ? -35.900 7.735 22.679 1.00 34.53 194 GLY A CA 1
ATOM 1587 C C . GLY A 1 194 ? -37.187 6.951 22.927 1.00 34.53 194 GLY A C 1
ATOM 1588 O O . GLY A 1 194 ? -37.807 6.438 22.005 1.00 34.53 194 GLY A O 1
ATOM 1589 N N . CYS A 1 195 ? -37.636 6.983 24.181 1.00 32.62 195 CYS A N 1
ATOM 1590 C CA . CYS A 1 195 ? -39.022 7.286 24.541 1.00 32.62 195 CYS A CA 1
ATOM 1591 C C . CYS A 1 195 ? -38.964 8.067 25.861 1.00 32.62 195 CYS A C 1
ATOM 1593 O O . CYS A 1 195 ? -38.891 7.478 26.936 1.00 32.62 195 CYS A O 1
ATOM 1595 N N . TYR A 1 196 ? -38.936 9.396 25.771 1.00 35.88 196 TYR A N 1
ATOM 1596 C CA . TYR A 1 196 ? -39.362 10.260 26.866 1.00 35.88 196 TYR A CA 1
ATOM 1597 C C . TYR A 1 196 ? -40.718 10.817 26.465 1.00 35.88 196 TYR A C 1
ATOM 1599 O O . TYR A 1 196 ? -40.793 11.810 25.762 1.00 35.88 196 TYR A O 1
ATOM 1607 N N . ASP A 1 197 ? -41.762 10.118 26.885 1.00 37.56 197 ASP A N 1
ATOM 1608 C CA . ASP A 1 197 ? -42.948 10.751 27.438 1.00 37.56 197 ASP A CA 1
ATOM 1609 C C . ASP A 1 197 ? -43.451 9.816 28.533 1.00 37.56 197 ASP A C 1
ATOM 1611 O O . ASP A 1 197 ? -43.577 8.604 28.346 1.00 37.56 197 ASP A O 1
ATOM 1615 N N . GLY A 1 198 ? -43.563 10.374 29.735 1.00 46.56 198 GLY A N 1
ATOM 1616 C CA . GLY A 1 198 ? -43.603 9.631 30.982 1.00 46.56 198 GLY A CA 1
ATOM 1617 C C . GLY A 1 198 ? -44.723 8.600 31.050 1.00 46.56 198 GLY A C 1
ATOM 1618 O O . GLY A 1 198 ? -45.887 8.961 31.106 1.00 46.56 198 GLY A O 1
ATOM 1619 N N . ILE A 1 199 ? -44.335 7.331 31.157 1.00 45.06 199 ILE A N 1
ATOM 1620 C CA . ILE A 1 199 ? -44.807 6.346 32.138 1.00 45.06 199 ILE A CA 1
ATOM 1621 C C . ILE A 1 199 ? -43.616 5.397 32.352 1.00 45.06 199 ILE A C 1
ATOM 1623 O O . ILE A 1 199 ? -42.940 5.008 31.404 1.00 45.06 199 ILE A O 1
ATOM 1627 N N . GLY A 1 200 ? -43.301 5.112 33.616 1.00 35.94 200 GLY A N 1
ATOM 1628 C CA . GLY A 1 200 ? -42.023 4.549 34.054 1.00 35.94 200 GLY A CA 1
ATOM 1629 C C . GLY A 1 200 ? -41.533 3.304 33.306 1.00 35.94 200 GLY A C 1
ATOM 1630 O O . GLY A 1 200 ? -42.266 2.338 33.098 1.00 35.94 200 GLY A O 1
ATOM 1631 N N . CYS A 1 201 ? -40.235 3.293 32.999 1.00 37.16 201 CYS A N 1
ATOM 1632 C CA . CYS A 1 201 ? -39.525 2.087 32.597 1.00 37.16 201 CYS A CA 1
ATOM 1633 C C . CYS A 1 201 ? -39.353 1.178 33.817 1.00 37.16 201 CYS A C 1
ATOM 1635 O O . CYS A 1 201 ? -38.562 1.457 34.719 1.00 37.16 201 CYS A O 1
ATOM 1637 N N . LYS A 1 202 ? -40.077 0.060 33.836 1.00 32.34 202 LYS A N 1
ATOM 1638 C CA . LYS A 1 202 ? -39.763 -1.065 34.714 1.00 32.34 202 LYS A CA 1
ATOM 1639 C C . LYS A 1 202 ? -38.495 -1.726 34.169 1.00 32.34 202 LYS A C 1
ATOM 1641 O O . LYS A 1 202 ? -38.542 -2.426 33.161 1.00 32.34 202 LYS A O 1
ATOM 1646 N N . LEU A 1 203 ? -37.358 -1.453 34.804 1.00 32.91 203 LEU A N 1
ATOM 1647 C CA . LEU A 1 203 ? -36.094 -2.125 34.519 1.00 32.91 2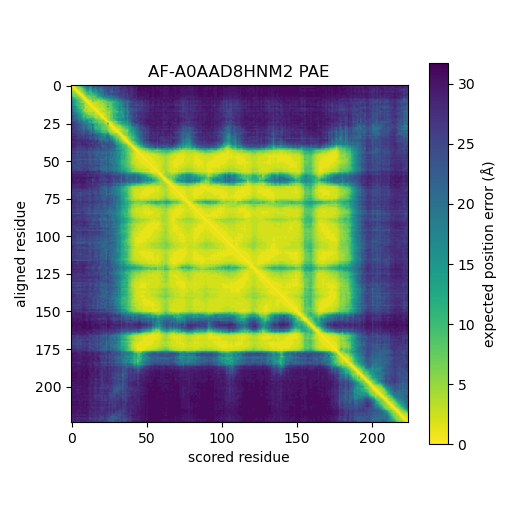03 LEU A CA 1
ATOM 1648 C C . LEU A 1 203 ? -36.227 -3.584 34.979 1.00 32.91 203 LEU A C 1
ATOM 1650 O O . LEU A 1 203 ? -36.207 -3.864 36.174 1.00 32.91 203 LEU A O 1
ATOM 1654 N N . ILE A 1 204 ? -36.413 -4.515 34.045 1.00 29.33 204 ILE A N 1
ATOM 1655 C CA . ILE A 1 204 ? -36.214 -5.938 34.326 1.00 29.33 204 ILE A CA 1
ATOM 1656 C C . ILE A 1 204 ? -34.767 -6.230 33.951 1.00 29.33 204 ILE A C 1
ATOM 1658 O O . ILE A 1 204 ? -34.457 -6.539 32.803 1.00 29.33 204 ILE A O 1
ATOM 1662 N N . SER A 1 205 ? -33.869 -6.085 34.922 1.00 31.31 205 SER A N 1
ATOM 1663 C CA . SER A 1 205 ? -32.554 -6.707 34.825 1.00 31.31 205 SER A CA 1
ATOM 1664 C C . SER A 1 205 ? -32.755 -8.204 35.020 1.00 31.31 205 SER A C 1
ATOM 1666 O O . SER A 1 205 ? -32.934 -8.662 36.145 1.00 31.31 205 SER A O 1
ATOM 1668 N N . VAL A 1 206 ? -32.751 -8.968 33.929 1.00 30.44 206 VAL A N 1
ATOM 1669 C CA . VAL A 1 206 ? -32.504 -10.409 34.019 1.00 30.44 206 VAL A CA 1
ATOM 1670 C C . VAL A 1 206 ? -30.998 -10.567 34.183 1.00 30.44 206 VAL A C 1
ATOM 1672 O O . VAL A 1 206 ? -30.258 -10.673 33.210 1.00 30.44 206 VAL A O 1
ATOM 1675 N N . HIS A 1 207 ? -30.548 -10.488 35.430 1.00 34.56 207 HIS A N 1
ATOM 1676 C CA . HIS A 1 207 ? -29.343 -11.186 35.839 1.00 34.56 207 HIS A CA 1
ATOM 1677 C C . HIS A 1 207 ? -29.815 -12.492 36.455 1.00 34.56 207 HIS A C 1
ATOM 1679 O O . HIS A 1 207 ? -30.537 -12.483 37.452 1.00 34.56 207 HIS A O 1
ATOM 1685 N N . ASP A 1 208 ? -29.466 -13.590 35.798 1.00 31.33 208 ASP A N 1
ATOM 1686 C CA . ASP A 1 208 ? -29.586 -14.897 36.411 1.00 31.33 208 ASP A CA 1
ATOM 1687 C C . ASP A 1 208 ? -28.532 -15.022 37.522 1.00 31.33 208 ASP A C 1
ATOM 1689 O O . ASP A 1 208 ? -27.406 -14.537 37.389 1.00 31.33 208 ASP A O 1
ATOM 1693 N N . GLU A 1 209 ? -28.967 -15.680 38.590 1.00 32.25 209 GLU A N 1
ATOM 1694 C CA . GLU A 1 209 ? -28.225 -16.193 39.742 1.00 32.25 209 GLU A CA 1
ATOM 1695 C C . GLU A 1 209 ? -27.777 -15.265 40.897 1.00 32.25 209 GLU A C 1
ATOM 1697 O O . GLU A 1 209 ? -26.678 -14.722 40.953 1.00 32.25 209 GLU A O 1
ATOM 1702 N N . GLN A 1 210 ? -28.641 -15.302 41.923 1.00 30.58 210 GLN A N 1
ATOM 1703 C CA . GLN A 1 210 ? -28.363 -15.787 43.288 1.00 30.58 210 GLN A CA 1
ATOM 1704 C C . GLN A 1 210 ? -28.174 -14.782 44.450 1.00 30.58 210 GLN A C 1
ATOM 1706 O O . GLN A 1 210 ? -27.131 -14.176 44.657 1.00 30.58 210 GLN A O 1
ATOM 1711 N N . PHE A 1 211 ? -29.217 -14.820 45.291 1.00 28.70 211 PHE A N 1
ATOM 1712 C CA . PHE A 1 211 ? -29.268 -14.766 46.758 1.00 28.70 211 PHE A CA 1
ATOM 1713 C C . PHE A 1 211 ? -29.399 -13.433 47.528 1.00 28.70 211 PHE A C 1
ATOM 1715 O O . PHE A 1 211 ? -28.536 -12.567 47.548 1.00 28.70 211 PHE A O 1
ATOM 1722 N N . GLU A 1 212 ? -30.514 -13.443 48.267 1.00 29.98 212 GLU A N 1
ATOM 1723 C CA . GLU A 1 212 ? -30.878 -12.819 49.541 1.00 29.98 212 GLU A CA 1
ATOM 1724 C C . GLU A 1 212 ? -31.201 -11.323 49.674 1.00 29.98 212 GLU A C 1
ATOM 1726 O O . GLU A 1 212 ? -30.550 -10.404 49.191 1.00 29.98 212 GLU A O 1
ATOM 1731 N N . HIS A 1 213 ? -32.313 -11.132 50.380 1.00 28.38 213 HIS A N 1
ATOM 1732 C CA . HIS A 1 213 ? -33.095 -9.929 50.581 1.00 28.38 213 HIS A CA 1
ATOM 1733 C C . HIS A 1 213 ? -32.837 -9.436 52.008 1.00 28.38 213 HIS A C 1
ATOM 1735 O O . HIS A 1 213 ? -33.074 -10.185 52.954 1.00 28.38 213 HIS A O 1
ATOM 1741 N N . VAL A 1 214 ? -32.410 -8.183 52.188 1.00 35.38 214 VAL A N 1
ATOM 1742 C CA . VAL A 1 214 ? -32.424 -7.516 53.502 1.00 35.38 214 VAL A CA 1
ATOM 1743 C C . VAL A 1 214 ? -32.909 -6.069 53.317 1.00 35.38 214 VAL A C 1
ATOM 1745 O O . VAL A 1 214 ? -32.279 -5.328 52.561 1.00 35.38 214 VAL A O 1
ATOM 1748 N N . PRO A 1 215 ? -34.018 -5.628 53.947 1.00 31.73 215 PRO A N 1
ATOM 1749 C CA . PRO A 1 215 ? -34.513 -4.262 53.801 1.00 31.73 215 PRO A CA 1
ATOM 1750 C C . PRO A 1 215 ? -33.917 -3.330 54.867 1.00 31.73 215 PRO A C 1
ATOM 1752 O O . PRO A 1 215 ? -33.932 -3.643 56.056 1.00 31.73 215 PRO A O 1
ATOM 1755 N N . GLY A 1 216 ? -33.453 -2.144 54.457 1.00 33.31 216 GLY A N 1
ATOM 1756 C CA . GLY A 1 216 ? -32.997 -1.108 55.387 1.00 33.31 216 GLY A CA 1
ATOM 1757 C C . GLY A 1 216 ? -32.592 0.212 54.722 1.00 33.31 216 GLY A C 1
ATOM 1758 O O . GLY A 1 216 ? -31.481 0.341 54.236 1.00 33.31 216 GLY A O 1
ATOM 1759 N N . SER A 1 217 ? -33.525 1.171 54.719 1.00 33.81 217 SER A N 1
ATOM 1760 C CA . SER A 1 217 ? -33.357 2.636 54.826 1.00 33.81 217 SER A CA 1
ATOM 1761 C C . SER A 1 217 ? -32.011 3.289 54.445 1.00 33.81 217 SER A C 1
ATOM 1763 O O . SER A 1 217 ? -31.039 3.142 55.178 1.00 33.81 217 SER A O 1
ATOM 1765 N N . ALA A 1 218 ? -32.045 4.236 53.495 1.00 32.31 218 ALA A N 1
ATOM 1766 C CA . ALA A 1 218 ? -31.515 5.590 53.726 1.00 32.31 218 ALA A CA 1
ATOM 1767 C C . ALA A 1 218 ? -32.014 6.592 52.666 1.00 32.31 218 ALA A C 1
ATOM 1769 O O . ALA A 1 218 ? -31.806 6.441 51.466 1.00 32.31 218 ALA A O 1
ATOM 1770 N N . THR A 1 219 ? -32.665 7.639 53.160 1.00 36.38 219 THR A N 1
ATOM 1771 C CA . THR A 1 219 ? -32.986 8.918 52.516 1.00 36.38 219 THR A CA 1
ATOM 1772 C C . THR A 1 219 ? -31.740 9.683 52.054 1.00 36.38 219 THR A C 1
ATOM 1774 O O . THR A 1 219 ? -30.758 9.740 52.791 1.00 36.38 219 THR A O 1
ATOM 1777 N N . GLY A 1 220 ? -31.821 10.379 50.914 1.00 31.56 220 GLY A N 1
ATOM 1778 C CA . GLY A 1 220 ? -30.847 11.395 50.499 1.00 31.56 220 GLY A CA 1
ATOM 1779 C C . GLY A 1 220 ? -31.521 12.518 49.704 1.00 31.56 220 GLY A C 1
ATOM 1780 O O . GLY A 1 220 ? -32.071 12.271 48.636 1.00 31.56 220 GLY A O 1
ATOM 1781 N N . TYR A 1 221 ? -31.504 13.738 50.246 1.00 31.81 221 TYR A N 1
ATOM 1782 C CA . TYR A 1 221 ? -31.928 14.973 49.576 1.00 31.81 221 TYR A CA 1
ATOM 1783 C C . TYR A 1 221 ? -30.756 15.578 48.792 1.00 31.81 221 TYR A C 1
ATOM 1785 O O . TYR A 1 221 ? -29.622 15.541 49.266 1.00 31.81 221 TYR A O 1
ATOM 1793 N N . ILE A 1 222 ? -31.039 16.214 47.652 1.00 35.91 222 ILE A N 1
ATOM 1794 C CA . ILE A 1 222 ? -30.107 17.135 46.987 1.00 35.91 222 ILE A CA 1
ATOM 1795 C C . ILE A 1 222 ? -30.803 18.497 46.912 1.00 35.91 222 ILE A C 1
ATOM 1797 O O . ILE A 1 222 ? -31.879 18.616 46.327 1.00 35.91 222 ILE A O 1
ATOM 1801 N N . HIS A 1 223 ? -30.211 19.498 47.562 1.00 31.12 223 HIS A N 1
ATOM 1802 C CA . HIS A 1 223 ? -30.574 20.904 47.406 1.00 31.12 223 HIS A CA 1
ATOM 1803 C C . HIS A 1 223 ? -29.920 21.464 46.136 1.00 31.12 223 HIS A C 1
ATOM 1805 O O . HIS A 1 223 ? -28.781 21.109 45.829 1.00 31.12 223 HIS A O 1
ATOM 1811 N N . LEU A 1 224 ? -30.670 22.310 45.423 1.00 46.28 224 LEU A N 1
ATOM 1812 C CA . LEU A 1 224 ? -30.207 23.095 44.274 1.00 46.28 224 LEU A CA 1
ATOM 1813 C C . LEU A 1 224 ? -29.206 24.176 44.692 1.00 46.28 224 LEU A C 1
ATOM 1815 O O . LEU A 1 224 ? -29.428 24.779 45.768 1.00 46.28 224 LEU A O 1
#